Protein AF-A0AA41QGH5-F1 (afdb_monomer_lite)

Structure (mmCIF, N/CA/C/O backbone):
data_AF-A0AA41QGH5-F1
#
_entry.id   AF-A0AA41QGH5-F1
#
loop_
_atom_site.group_PDB
_atom_site.id
_atom_site.type_symbol
_atom_site.label_atom_id
_atom_site.label_alt_id
_atom_site.label_comp_id
_atom_site.label_asym_id
_atom_site.label_entity_id
_atom_site.label_seq_id
_atom_site.pdbx_PDB_ins_code
_atom_site.Cartn_x
_atom_site.Cartn_y
_atom_site.Cartn_z
_atom_site.occupancy
_atom_site.B_iso_or_equiv
_atom_site.auth_seq_id
_atom_site.auth_comp_id
_atom_site.auth_asym_id
_atom_site.auth_atom_id
_atom_site.pdbx_PDB_model_num
ATOM 1 N N . MET A 1 1 ? 35.239 -10.882 -31.329 1.00 49.25 1 MET A N 1
ATOM 2 C CA . MET A 1 1 ? 34.213 -11.738 -30.699 1.00 49.25 1 MET A CA 1
ATOM 3 C C . MET A 1 1 ? 32.862 -11.196 -31.126 1.00 49.25 1 MET A C 1
ATOM 5 O O . MET A 1 1 ? 32.613 -10.022 -30.901 1.00 49.25 1 MET A O 1
ATOM 9 N N . THR A 1 2 ? 32.050 -11.980 -31.830 1.00 60.88 2 THR A N 1
ATOM 10 C CA . THR A 1 2 ? 30.674 -11.599 -32.181 1.00 60.88 2 THR A CA 1
ATOM 11 C C . THR A 1 2 ? 29.816 -11.725 -30.929 1.00 60.88 2 THR A C 1
ATOM 13 O O . THR A 1 2 ? 29.518 -12.835 -30.499 1.00 60.88 2 THR A O 1
ATOM 16 N N . THR A 1 3 ? 29.484 -10.600 -30.301 1.00 73.56 3 THR A N 1
ATOM 17 C CA . THR A 1 3 ? 28.545 -10.565 -29.176 1.00 73.56 3 THR A CA 1
ATOM 18 C C . THR A 1 3 ? 27.172 -10.976 -29.695 1.00 73.56 3 THR A C 1
ATOM 20 O O . THR A 1 3 ? 26.558 -10.235 -30.458 1.00 73.56 3 THR A O 1
ATOM 23 N N . THR A 1 4 ? 26.707 -12.170 -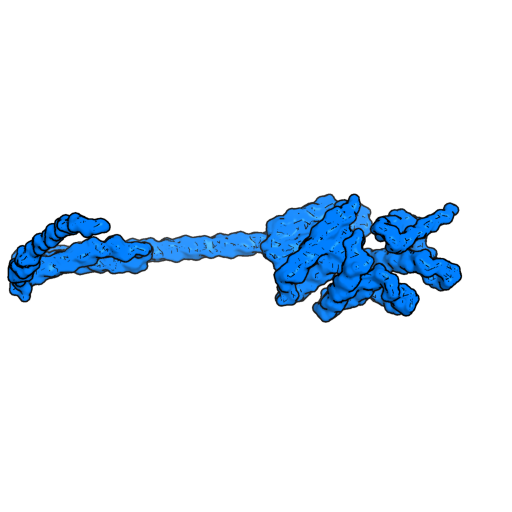29.334 1.00 82.88 4 THR A N 1
ATOM 24 C CA . THR A 1 4 ? 25.368 -12.637 -29.705 1.00 82.88 4 THR A CA 1
ATOM 25 C C . THR A 1 4 ? 24.328 -11.777 -28.995 1.00 82.88 4 THR A C 1
ATOM 27 O O . THR A 1 4 ? 24.298 -11.718 -27.767 1.00 82.88 4 THR A O 1
ATOM 30 N N . ILE A 1 5 ? 23.491 -11.090 -29.768 1.00 85.00 5 ILE A N 1
ATOM 31 C CA . ILE A 1 5 ? 22.431 -10.229 -29.244 1.00 85.00 5 ILE A CA 1
ATOM 32 C C . ILE A 1 5 ? 21.206 -11.106 -28.947 1.00 85.00 5 ILE A C 1
ATOM 34 O O . ILE A 1 5 ? 20.756 -11.827 -29.840 1.00 85.00 5 ILE A O 1
ATOM 38 N N . PRO A 1 6 ? 20.670 -11.096 -27.712 1.00 88.19 6 PRO A N 1
ATOM 39 C CA . PRO A 1 6 ? 19.516 -11.905 -27.353 1.00 88.19 6 PRO A CA 1
ATOM 40 C C . PRO A 1 6 ? 18.272 -11.448 -28.123 1.00 88.19 6 PRO A C 1
ATOM 42 O O . PRO A 1 6 ? 18.036 -10.250 -28.305 1.00 88.19 6 PRO A O 1
ATOM 45 N N . SER A 1 7 ? 17.459 -12.414 -28.553 1.00 88.94 7 SER A N 1
ATOM 46 C CA . SER A 1 7 ? 16.163 -12.135 -29.176 1.00 88.94 7 SER A CA 1
ATOM 47 C C . SER A 1 7 ? 15.141 -11.736 -28.114 1.00 88.94 7 SER A C 1
ATOM 49 O O . SER A 1 7 ? 15.058 -12.365 -27.056 1.00 88.94 7 SER A O 1
ATOM 51 N N . TRP A 1 8 ? 14.311 -10.737 -28.419 1.00 89.44 8 TRP A N 1
ATOM 52 C CA . TRP A 1 8 ? 13.239 -10.268 -27.533 1.00 89.44 8 TRP A CA 1
ATOM 53 C C . TRP A 1 8 ? 12.182 -11.341 -27.233 1.00 89.44 8 TRP A C 1
ATOM 55 O O . TRP A 1 8 ? 11.474 -11.260 -26.228 1.00 89.44 8 TRP A O 1
ATOM 65 N N . THR A 1 9 ? 12.098 -12.385 -28.060 1.00 90.00 9 THR A N 1
ATOM 66 C CA . THR A 1 9 ? 11.193 -13.523 -27.850 1.00 90.00 9 THR A CA 1
ATOM 67 C C . THR A 1 9 ? 11.685 -14.495 -26.776 1.00 90.00 9 THR A C 1
ATOM 69 O O . THR A 1 9 ? 10.871 -15.223 -26.213 1.00 90.00 9 THR A O 1
ATOM 72 N N . SER A 1 10 ? 12.977 -14.479 -26.422 1.00 89.06 10 SER A N 1
ATOM 73 C CA . SER A 1 10 ? 13.538 -15.337 -25.367 1.00 89.06 10 SER A CA 1
ATOM 74 C C . SER A 1 10 ? 12.916 -15.007 -24.018 1.00 89.06 10 SER A C 1
ATOM 76 O O . SER A 1 10 ? 12.912 -13.834 -23.657 1.00 89.06 10 SER A O 1
ATOM 78 N N . ALA A 1 11 ? 12.465 -15.999 -23.241 1.00 83.25 11 ALA A N 1
ATOM 79 C CA . ALA A 1 11 ? 11.903 -15.809 -21.895 1.00 83.25 11 ALA A CA 1
ATOM 80 C C . ALA A 1 11 ? 12.845 -15.020 -20.958 1.00 83.25 11 ALA A C 1
ATOM 82 O O . ALA A 1 11 ? 12.394 -14.159 -20.197 1.00 83.25 11 ALA A O 1
ATOM 83 N N . THR A 1 12 ? 14.156 -15.229 -21.102 1.00 85.25 12 THR A N 1
ATOM 84 C CA . THR A 1 12 ? 15.231 -14.595 -20.319 1.00 85.25 12 THR A CA 1
ATOM 85 C C . THR A 1 12 ? 15.724 -13.272 -20.903 1.00 85.25 12 THR A C 1
ATOM 87 O O . THR A 1 12 ? 16.639 -12.669 -20.353 1.00 85.25 12 THR A O 1
ATOM 90 N N . PHE A 1 13 ? 15.099 -12.758 -21.969 1.00 90.81 13 PHE A N 1
ATOM 91 C CA . PHE A 1 13 ? 15.552 -11.569 -22.704 1.00 90.81 13 PHE A CA 1
ATOM 92 C C . PHE A 1 13 ? 16.003 -10.397 -21.813 1.00 90.81 13 PHE A C 1
ATOM 94 O O . PHE A 1 13 ? 17.083 -9.843 -21.999 1.00 90.81 13 PHE A O 1
ATOM 101 N N . ALA A 1 14 ? 15.198 -10.025 -20.814 1.00 88.81 14 ALA A N 1
ATOM 102 C CA . ALA A 1 14 ? 15.509 -8.902 -19.928 1.00 88.81 14 ALA A CA 1
ATOM 103 C C . ALA A 1 14 ? 16.756 -9.133 -19.048 1.00 88.81 14 ALA A C 1
ATOM 105 O O . ALA A 1 14 ? 17.413 -8.166 -18.649 1.00 88.81 14 ALA A O 1
ATOM 106 N N . GLU A 1 15 ? 17.052 -10.388 -18.714 1.00 85.31 15 GLU A N 1
ATOM 107 C CA . GLU A 1 15 ? 18.232 -10.804 -17.950 1.00 85.31 15 GLU A CA 1
ATOM 108 C C . GLU A 1 15 ? 19.455 -10.856 -18.862 1.00 85.31 15 GLU A C 1
ATOM 110 O O . GLU A 1 15 ? 20.460 -10.211 -18.556 1.00 85.31 15 GLU A O 1
ATOM 115 N N . ASP A 1 16 ? 19.318 -11.487 -20.028 1.00 88.62 16 ASP A N 1
ATOM 116 C CA . ASP A 1 16 ? 20.381 -11.614 -21.027 1.00 88.62 16 ASP A CA 1
ATOM 117 C C . ASP A 1 16 ? 20.883 -10.236 -21.483 1.00 88.62 16 ASP A C 1
ATOM 119 O O . ASP A 1 16 ? 22.087 -9.985 -21.546 1.00 88.62 16 ASP A O 1
ATOM 123 N N . VAL A 1 17 ? 19.969 -9.288 -21.726 1.00 90.38 17 VAL A N 1
ATOM 124 C CA . VAL A 1 17 ? 20.330 -7.902 -22.063 1.00 90.38 17 VAL A CA 1
ATOM 125 C C . VAL A 1 17 ? 21.141 -7.244 -20.945 1.00 90.38 17 VAL A C 1
ATOM 127 O O . VAL A 1 17 ? 22.132 -6.554 -21.199 1.00 90.38 17 VAL A O 1
ATOM 130 N N . ARG A 1 18 ? 20.740 -7.454 -19.690 1.00 84.00 18 ARG A N 1
ATOM 131 C CA . ARG A 1 18 ? 21.391 -6.835 -18.531 1.00 84.00 18 ARG A CA 1
ATOM 132 C C . ARG A 1 18 ? 22.789 -7.398 -18.288 1.00 84.00 18 ARG A C 1
ATOM 134 O O . ARG A 1 18 ? 23.661 -6.663 -17.830 1.00 84.00 18 ARG A O 1
ATOM 141 N N . GLU A 1 19 ? 22.991 -8.683 -18.551 1.00 83.50 19 GLU A N 1
ATOM 142 C CA . GLU A 1 19 ? 24.273 -9.351 -18.331 1.00 83.50 19 GLU A CA 1
ATOM 143 C C . GLU A 1 19 ? 25.246 -9.154 -19.483 1.00 83.50 19 GLU A C 1
ATOM 145 O O . GLU A 1 19 ? 26.428 -8.905 -19.242 1.00 83.50 19 GLU A O 1
ATOM 150 N N . HIS A 1 20 ? 24.759 -9.224 -20.721 1.00 83.62 20 HIS A N 1
ATOM 151 C CA . HIS A 1 20 ? 25.625 -9.280 -21.891 1.00 83.62 20 HIS A CA 1
ATOM 152 C C . HIS A 1 20 ? 25.750 -7.952 -22.627 1.00 83.62 20 HIS A C 1
ATOM 154 O O . HIS A 1 20 ? 26.845 -7.610 -23.057 1.00 83.62 20 HIS A O 1
ATOM 160 N N . LEU A 1 21 ? 24.678 -7.179 -22.784 1.00 82.50 21 LEU A N 1
ATOM 161 C CA . LEU A 1 21 ? 24.737 -5.952 -23.586 1.00 82.50 21 LEU A CA 1
ATOM 162 C C . LEU A 1 21 ? 25.181 -4.753 -22.761 1.00 82.50 21 LEU A C 1
ATOM 164 O O . LEU A 1 21 ? 26.147 -4.088 -23.129 1.00 82.50 21 LEU A O 1
ATOM 168 N N . ALA A 1 22 ? 24.546 -4.535 -21.608 1.00 77.62 22 ALA A N 1
ATOM 169 C CA . ALA A 1 22 ? 24.827 -3.377 -20.756 1.00 77.62 22 ALA A CA 1
ATOM 170 C C . ALA A 1 22 ? 26.268 -3.348 -20.204 1.00 77.62 22 ALA A C 1
ATOM 172 O O . ALA A 1 22 ? 26.747 -2.302 -19.778 1.00 77.62 22 ALA A O 1
ATOM 173 N N . ARG A 1 23 ? 26.970 -4.491 -20.196 1.00 83.25 23 ARG A N 1
ATOM 174 C CA . ARG A 1 23 ? 28.369 -4.585 -19.745 1.00 83.25 23 ARG A CA 1
ATOM 175 C C . ARG A 1 23 ? 29.394 -4.437 -20.866 1.00 83.25 23 ARG A C 1
ATOM 177 O O . ARG A 1 23 ? 30.532 -4.087 -20.579 1.00 83.25 23 ARG A O 1
ATOM 184 N N . ASN A 1 24 ? 29.010 -4.735 -22.107 1.00 89.69 24 ASN A N 1
ATOM 185 C CA . ASN A 1 24 ? 29.957 -4.870 -23.216 1.00 89.69 24 ASN A CA 1
ATOM 186 C C . ASN A 1 24 ? 29.870 -3.737 -24.243 1.00 89.69 24 ASN A C 1
ATOM 188 O O . ASN A 1 24 ? 30.817 -3.566 -25.008 1.00 89.69 24 ASN A O 1
ATOM 192 N N . LEU A 1 25 ? 28.768 -2.982 -24.285 1.00 92.62 25 LEU A N 1
ATOM 193 C CA . LEU A 1 25 ? 28.581 -1.876 -25.225 1.00 92.62 25 LEU A CA 1
ATOM 194 C C . LEU A 1 25 ? 28.360 -0.551 -24.495 1.00 92.62 25 LEU A C 1
ATOM 196 O O . LEU A 1 25 ? 27.650 -0.488 -23.493 1.00 92.62 25 LEU A O 1
ATOM 200 N N . THR A 1 26 ? 28.940 0.523 -25.029 1.00 94.25 26 THR A N 1
ATOM 201 C CA . THR A 1 26 ? 28.686 1.890 -24.558 1.00 94.25 26 THR A CA 1
ATOM 202 C C . THR A 1 26 ? 27.345 2.417 -25.080 1.00 94.25 26 THR A C 1
ATOM 204 O O . THR A 1 26 ? 26.818 1.931 -26.084 1.00 94.25 26 THR A O 1
ATOM 207 N N . GLN A 1 27 ? 26.796 3.461 -24.442 1.00 94.62 27 GLN A N 1
ATOM 208 C CA . GLN A 1 27 ? 25.564 4.109 -24.921 1.00 94.62 27 GLN A CA 1
ATOM 209 C C . GLN A 1 27 ? 25.698 4.610 -26.371 1.00 94.62 27 GLN A C 1
ATOM 211 O O . GLN A 1 27 ? 24.749 4.492 -27.143 1.00 94.62 27 GLN A O 1
ATOM 216 N N . ASP A 1 28 ? 26.872 5.106 -26.769 1.00 96.25 28 ASP A N 1
ATOM 217 C CA . ASP A 1 28 ? 27.117 5.578 -28.137 1.00 96.25 28 ASP A CA 1
ATOM 218 C C . ASP A 1 28 ? 27.119 4.431 -29.150 1.00 96.25 28 ASP A C 1
ATOM 220 O O . ASP A 1 28 ? 26.522 4.553 -30.218 1.00 96.25 28 ASP A O 1
ATOM 224 N N . GLN A 1 29 ? 27.713 3.285 -28.798 1.00 96.00 29 GLN A N 1
ATOM 225 C CA . GLN A 1 29 ? 27.668 2.084 -29.635 1.00 96.00 29 GLN A CA 1
ATOM 226 C C . GLN A 1 29 ? 26.233 1.570 -29.794 1.00 96.00 29 GLN A C 1
ATOM 228 O O . GLN A 1 29 ? 25.813 1.260 -30.907 1.00 96.00 29 GLN A O 1
ATOM 233 N N . LEU A 1 30 ? 25.455 1.538 -28.707 1.00 96.19 30 LEU A N 1
ATOM 234 C CA . LEU A 1 30 ? 24.041 1.154 -28.752 1.00 96.19 30 LEU A CA 1
ATOM 235 C C . LEU A 1 30 ? 23.219 2.107 -29.632 1.00 96.19 30 LEU A C 1
ATOM 237 O O . LEU A 1 30 ? 22.376 1.650 -30.401 1.00 96.19 30 LEU A O 1
ATOM 241 N N . ARG A 1 31 ? 23.470 3.422 -29.558 1.00 97.56 31 ARG A N 1
ATOM 242 C CA . ARG A 1 31 ? 22.809 4.424 -30.412 1.00 97.56 31 ARG A CA 1
ATOM 243 C C . ARG A 1 31 ? 23.205 4.281 -31.880 1.00 97.56 31 ARG A C 1
ATOM 245 O O . ARG A 1 31 ? 22.339 4.431 -32.736 1.00 97.56 31 ARG A O 1
ATOM 252 N N . ALA A 1 32 ? 24.473 3.981 -32.161 1.00 97.31 32 ALA A N 1
ATOM 253 C CA . ALA A 1 32 ? 24.956 3.747 -33.517 1.00 97.31 32 ALA A CA 1
ATOM 254 C C . ALA A 1 32 ? 24.291 2.513 -34.145 1.00 97.31 32 ALA A C 1
ATOM 256 O O . ALA A 1 32 ? 23.790 2.608 -35.259 1.00 97.31 32 ALA A O 1
ATOM 257 N N . ILE A 1 33 ? 24.207 1.395 -33.411 1.00 96.44 33 ILE A N 1
ATOM 258 C CA . ILE A 1 33 ? 23.517 0.179 -33.878 1.00 96.44 33 ILE A CA 1
ATOM 259 C C . ILE A 1 33 ? 22.024 0.452 -34.081 1.00 96.44 33 ILE A C 1
ATOM 261 O O . ILE A 1 33 ? 21.472 0.091 -35.113 1.00 96.44 33 ILE A O 1
ATOM 265 N N . LEU A 1 34 ? 21.371 1.124 -33.127 1.00 97.62 34 LEU A N 1
ATOM 266 C CA . LEU A 1 34 ? 19.949 1.462 -33.219 1.00 97.62 34 LEU A CA 1
ATOM 267 C C . LEU A 1 34 ? 19.628 2.334 -34.449 1.00 97.62 34 LEU A C 1
ATOM 269 O O . LEU A 1 34 ? 18.570 2.153 -35.045 1.00 97.62 34 LEU A O 1
ATOM 273 N N . ALA A 1 35 ? 20.520 3.254 -34.828 1.00 97.88 35 ALA A N 1
ATOM 274 C CA . ALA A 1 35 ? 20.333 4.155 -35.967 1.00 97.88 35 ALA A CA 1
ATOM 275 C C . ALA A 1 35 ? 20.693 3.537 -37.334 1.00 97.88 35 ALA A C 1
ATOM 277 O O . ALA A 1 35 ? 20.353 4.116 -38.364 1.00 97.88 35 ALA A O 1
ATOM 278 N N . ASP A 1 36 ? 21.390 2.400 -37.361 1.00 97.94 36 ASP A N 1
ATOM 279 C CA . ASP A 1 36 ? 21.824 1.735 -38.590 1.00 97.94 36 ASP A CA 1
ATOM 280 C C . ASP A 1 36 ? 20.699 0.860 -39.165 1.00 97.94 36 ASP A C 1
ATOM 282 O O . ASP A 1 36 ? 20.525 -0.293 -38.774 1.00 97.94 36 ASP A O 1
ATOM 286 N N . GLU A 1 37 ? 19.929 1.398 -40.116 1.00 97.25 37 GLU A N 1
ATOM 287 C CA . GLU A 1 37 ? 18.804 0.693 -40.757 1.00 97.25 37 GLU A CA 1
ATOM 288 C C . GLU A 1 37 ? 19.214 -0.557 -41.551 1.00 97.25 37 GLU A C 1
ATOM 290 O O . GLU A 1 37 ? 18.358 -1.379 -41.875 1.00 97.25 37 GLU A O 1
ATOM 295 N N . SER A 1 38 ? 20.509 -0.744 -41.833 1.00 97.19 38 SER A N 1
ATOM 296 C CA . SER A 1 38 ? 21.000 -1.975 -42.461 1.00 97.19 38 SER A CA 1
ATOM 297 C C . SER A 1 38 ? 21.019 -3.168 -41.497 1.00 97.19 38 SER A C 1
ATOM 299 O O . SER A 1 38 ? 21.101 -4.320 -41.933 1.00 97.19 38 SER A O 1
ATOM 301 N N . ARG A 1 39 ? 20.925 -2.913 -40.184 1.00 96.62 39 ARG A N 1
ATOM 302 C CA . ARG A 1 39 ? 20.890 -3.945 -39.144 1.00 96.62 39 ARG A CA 1
ATOM 303 C C . ARG A 1 39 ? 19.504 -4.582 -39.020 1.00 96.62 39 ARG A C 1
ATOM 305 O O . ARG A 1 39 ? 18.492 -3.903 -39.205 1.00 96.62 39 ARG A O 1
ATOM 312 N N . PRO A 1 40 ? 19.427 -5.865 -38.621 1.00 95.94 40 PRO A N 1
ATOM 313 C CA . PRO A 1 40 ? 18.157 -6.518 -38.323 1.00 95.94 40 PRO A CA 1
ATOM 314 C C . PRO A 1 40 ? 17.331 -5.748 -37.282 1.00 95.94 40 PRO A C 1
ATOM 316 O O . PRO A 1 40 ? 17.856 -5.285 -36.268 1.00 95.94 40 PRO A O 1
ATOM 319 N N . ALA A 1 41 ? 16.016 -5.673 -37.500 1.00 95.94 41 ALA A N 1
ATOM 320 C CA . ALA A 1 41 ? 15.092 -4.961 -36.613 1.00 95.94 41 ALA A CA 1
ATOM 321 C C . ALA A 1 41 ? 15.144 -5.469 -35.159 1.00 95.94 41 ALA A C 1
ATOM 323 O O . ALA A 1 41 ? 15.086 -4.666 -34.232 1.00 95.94 41 ALA A O 1
ATOM 324 N N . ASP A 1 42 ? 15.315 -6.778 -34.952 1.00 94.69 42 ASP A N 1
ATOM 325 C CA . ASP A 1 42 ? 15.433 -7.374 -33.615 1.00 94.69 42 ASP A CA 1
ATOM 326 C C . ASP A 1 42 ? 16.687 -6.894 -32.868 1.00 94.69 42 ASP A C 1
ATOM 328 O O . ASP A 1 42 ? 16.618 -6.588 -31.680 1.00 94.69 42 ASP A O 1
ATOM 332 N N . GLU A 1 43 ? 17.825 -6.778 -33.561 1.00 94.69 43 GLU A N 1
ATOM 333 C CA . GLU A 1 43 ? 19.077 -6.268 -32.985 1.00 94.69 43 GLU A CA 1
ATOM 334 C C . GLU A 1 43 ? 18.917 -4.801 -32.566 1.00 94.69 43 GLU A C 1
ATOM 336 O O . GLU A 1 43 ? 19.224 -4.433 -31.428 1.00 94.69 43 GLU A O 1
ATOM 341 N N . ARG A 1 44 ? 18.333 -3.983 -33.448 1.00 97.06 44 ARG A N 1
ATOM 342 C CA . ARG A 1 44 ? 18.029 -2.575 -33.167 1.00 97.06 44 ARG A CA 1
ATOM 343 C C . ARG A 1 44 ? 17.056 -2.432 -31.998 1.00 97.06 44 ARG A C 1
ATOM 345 O O . ARG A 1 44 ? 17.298 -1.632 -31.094 1.00 97.06 44 ARG A O 1
ATOM 352 N N . PHE A 1 45 ? 15.998 -3.241 -31.958 1.00 96.94 45 PHE A N 1
ATOM 353 C CA . PHE A 1 45 ? 15.031 -3.238 -30.862 1.00 96.94 45 PHE A CA 1
ATOM 354 C C . PHE A 1 45 ? 15.686 -3.581 -29.519 1.00 96.94 45 PHE A C 1
ATOM 356 O O . PHE A 1 45 ? 15.419 -2.929 -28.508 1.00 96.94 45 PHE A O 1
ATOM 363 N N . THR A 1 46 ? 16.588 -4.559 -29.498 1.00 95.94 46 THR A N 1
ATOM 364 C CA . THR A 1 46 ? 17.339 -4.916 -28.294 1.00 95.94 46 THR A CA 1
ATOM 365 C C . THR A 1 46 ? 18.234 -3.765 -27.813 1.00 95.94 46 THR A C 1
ATOM 367 O O . THR A 1 46 ? 18.298 -3.488 -26.608 1.00 95.94 46 THR A O 1
ATOM 370 N N . CYS A 1 47 ? 18.864 -3.020 -28.727 1.00 95.94 47 CYS A N 1
ATOM 371 C CA . CYS A 1 47 ? 19.594 -1.796 -28.383 1.00 95.94 47 CYS A CA 1
ATOM 372 C C . CYS A 1 47 ? 18.671 -0.702 -27.827 1.00 95.94 47 CYS A C 1
ATOM 374 O O . CYS A 1 47 ? 19.006 -0.093 -26.808 1.00 95.94 47 CYS A O 1
ATOM 376 N N . LEU A 1 48 ? 17.491 -0.493 -28.426 1.00 97.62 48 LEU A N 1
ATOM 377 C CA . LEU A 1 48 ? 16.477 0.433 -27.907 1.00 97.62 48 LEU A CA 1
ATOM 378 C C . LEU A 1 48 ? 16.053 0.057 -26.484 1.00 97.62 48 LEU A C 1
ATOM 380 O O . LEU A 1 48 ? 16.057 0.910 -25.599 1.00 97.62 48 LEU A O 1
ATOM 384 N N . TYR A 1 49 ? 15.725 -1.215 -26.250 1.00 96.62 49 TYR A N 1
ATOM 385 C CA . TYR A 1 49 ? 15.352 -1.717 -24.928 1.00 96.62 49 TYR A CA 1
ATOM 386 C C . TYR A 1 49 ? 16.458 -1.435 -23.901 1.00 96.62 49 TYR A C 1
ATOM 388 O O . TYR A 1 49 ? 16.172 -0.934 -22.813 1.00 96.62 49 TYR A O 1
ATOM 396 N N . THR A 1 50 ? 17.719 -1.705 -24.254 1.00 95.38 50 THR A N 1
ATOM 397 C CA . THR A 1 50 ? 18.876 -1.478 -23.370 1.00 95.38 50 THR A CA 1
ATOM 398 C C . THR A 1 50 ? 19.011 0.000 -23.003 1.00 95.38 50 THR A C 1
ATOM 400 O O . THR A 1 50 ? 19.060 0.339 -21.822 1.00 95.38 50 THR A O 1
ATOM 403 N N . LEU A 1 51 ? 18.973 0.889 -24.003 1.00 96.75 51 LEU A N 1
ATOM 404 C CA . LEU A 1 51 ? 19.047 2.338 -23.801 1.00 96.75 51 LEU A CA 1
ATOM 405 C C . LEU A 1 51 ? 17.910 2.854 -22.912 1.00 96.75 51 LEU A C 1
ATOM 407 O O . LEU A 1 51 ? 18.152 3.642 -22.001 1.00 96.75 51 LEU A O 1
ATOM 411 N N . LEU A 1 52 ? 16.677 2.396 -23.142 1.00 96.69 52 LEU A N 1
ATOM 412 C CA . LEU A 1 52 ? 15.520 2.796 -22.342 1.00 96.69 52 LEU A CA 1
ATOM 413 C C . LEU A 1 52 ? 15.633 2.317 -20.888 1.00 96.69 52 LEU A C 1
ATOM 415 O O . LEU A 1 52 ? 15.287 3.065 -19.974 1.00 96.69 52 LEU A O 1
ATOM 419 N N . GLN A 1 53 ? 16.132 1.103 -20.648 1.00 93.44 53 GLN A N 1
ATOM 420 C CA . GLN A 1 53 ? 16.362 0.603 -19.288 1.00 93.44 53 GLN A CA 1
ATOM 421 C C . GLN A 1 53 ? 17.402 1.442 -18.541 1.00 93.44 53 GLN A C 1
ATOM 423 O O . GLN A 1 53 ? 17.186 1.779 -17.375 1.00 93.44 53 GLN A O 1
ATOM 428 N N . ASP A 1 54 ? 18.496 1.814 -19.203 1.00 91.94 54 ASP A N 1
ATOM 429 C CA . ASP A 1 54 ? 19.532 2.648 -18.595 1.00 91.94 54 ASP A CA 1
ATOM 430 C C . ASP A 1 54 ? 19.025 4.068 -18.325 1.00 91.94 54 ASP A C 1
ATOM 432 O O . ASP A 1 54 ? 19.146 4.553 -17.201 1.00 91.94 54 ASP A O 1
ATOM 436 N N . MET A 1 55 ? 18.329 4.689 -19.283 1.00 94.19 55 MET A N 1
ATOM 437 C CA . MET A 1 55 ? 17.688 5.995 -19.076 1.00 94.19 55 MET A CA 1
ATOM 438 C C . MET A 1 55 ? 16.684 5.973 -17.922 1.00 94.19 55 MET A C 1
ATOM 440 O O . MET A 1 55 ? 16.627 6.922 -17.145 1.00 94.19 55 MET A O 1
ATOM 444 N N . HIS A 1 56 ? 15.899 4.901 -17.786 1.00 91.31 56 HIS A N 1
ATOM 445 C CA . HIS A 1 56 ? 14.945 4.767 -16.687 1.00 91.31 56 HIS A CA 1
ATOM 446 C C . HIS A 1 56 ? 15.649 4.646 -15.327 1.00 91.31 56 HIS A C 1
ATOM 448 O O . HIS A 1 56 ? 15.229 5.275 -14.360 1.00 91.31 56 HIS A O 1
ATOM 454 N N . ARG A 1 57 ? 16.755 3.894 -15.248 1.00 86.38 57 ARG A N 1
ATOM 455 C CA . ARG A 1 57 ? 17.578 3.778 -14.026 1.00 86.38 57 ARG A CA 1
ATOM 456 C C . ARG A 1 57 ? 18.251 5.094 -13.637 1.00 86.38 57 ARG A C 1
ATOM 458 O O . ARG A 1 57 ? 18.402 5.378 -12.448 1.00 86.38 57 ARG A O 1
ATOM 465 N N . GLU A 1 58 ? 18.661 5.865 -14.637 1.00 88.19 58 GLU A N 1
ATOM 466 C CA . GLU A 1 58 ? 19.266 7.192 -14.496 1.00 88.19 58 GLU A CA 1
ATOM 467 C C . GLU A 1 58 ? 18.225 8.312 -14.324 1.00 88.19 58 GLU A C 1
ATOM 469 O O . GLU A 1 58 ? 18.612 9.466 -14.176 1.00 88.19 58 GLU A O 1
ATOM 474 N N . GLU A 1 59 ? 16.923 7.992 -14.323 1.00 88.19 59 GLU A N 1
ATOM 475 C CA . GLU A 1 59 ? 15.816 8.956 -14.181 1.00 88.19 59 GLU A CA 1
ATOM 476 C C . GLU A 1 59 ? 15.820 10.053 -15.275 1.00 88.19 59 GLU A C 1
ATOM 478 O O . GLU A 1 59 ? 15.328 11.165 -15.093 1.00 88.19 59 GLU A O 1
ATOM 483 N N . ARG A 1 60 ? 16.336 9.732 -16.471 1.00 92.88 60 ARG A N 1
ATOM 484 C CA . ARG A 1 60 ? 16.388 10.624 -17.649 1.00 92.88 60 ARG A CA 1
ATOM 485 C C . ARG A 1 60 ? 15.067 10.610 -18.422 1.00 92.88 60 ARG A C 1
ATOM 487 O O . ARG A 1 60 ? 15.009 10.247 -19.597 1.00 92.88 60 ARG A O 1
ATOM 494 N N . GLU A 1 61 ? 13.982 11.001 -17.760 1.00 93.69 61 GLU A N 1
ATOM 495 C CA . GLU A 1 61 ? 12.607 10.849 -18.263 1.00 93.69 61 GLU A CA 1
ATOM 496 C C . GLU A 1 61 ? 12.335 11.556 -19.598 1.00 93.69 61 GLU A C 1
ATOM 498 O O . GLU A 1 61 ? 11.632 11.019 -20.459 1.00 93.69 61 GLU A O 1
ATOM 503 N N . ALA A 1 62 ? 12.880 12.762 -19.787 1.00 95.12 62 ALA A N 1
ATOM 504 C CA . ALA A 1 62 ? 12.685 13.530 -21.016 1.00 95.12 62 ALA A CA 1
ATOM 505 C C . ALA A 1 62 ? 13.312 12.819 -22.226 1.00 95.12 62 ALA A C 1
ATOM 507 O O . ALA A 1 62 ? 12.676 12.697 -23.275 1.00 95.12 62 ALA A O 1
ATOM 508 N N . GLU A 1 63 ? 14.528 12.293 -22.060 1.00 96.75 63 GLU A N 1
ATOM 509 C CA . GLU A 1 63 ? 15.214 11.517 -23.094 1.00 96.75 63 GLU A CA 1
ATOM 510 C C . GLU A 1 63 ? 14.526 10.180 -23.346 1.00 96.75 63 GLU A C 1
ATOM 512 O O . GLU A 1 63 ? 14.330 9.813 -24.504 1.00 96.75 63 GLU A O 1
ATOM 517 N N . TYR A 1 64 ? 14.091 9.497 -22.281 1.00 97.12 64 TYR A N 1
ATOM 518 C CA . TYR A 1 64 ? 13.309 8.268 -22.380 1.00 97.12 64 TYR A CA 1
ATOM 519 C C . TYR A 1 64 ? 12.070 8.489 -23.253 1.00 97.12 64 TYR A C 1
ATOM 521 O O . TYR A 1 64 ? 11.858 7.779 -24.235 1.00 97.12 64 TYR A O 1
ATOM 529 N N . ARG A 1 65 ? 11.265 9.513 -22.938 1.00 97.00 65 ARG A N 1
ATOM 530 C CA . ARG A 1 65 ? 10.038 9.822 -23.684 1.00 97.00 65 ARG A CA 1
ATOM 531 C C . ARG A 1 65 ? 10.340 10.189 -25.133 1.00 97.00 65 ARG A C 1
ATOM 533 O O . ARG A 1 65 ? 9.661 9.692 -26.025 1.00 97.00 65 ARG A O 1
ATOM 540 N N . GLY A 1 66 ? 11.362 11.014 -25.366 1.00 97.44 66 GLY A N 1
ATOM 541 C CA . GLY A 1 66 ? 11.786 11.386 -26.715 1.00 97.44 66 GLY A CA 1
ATOM 542 C C . GLY A 1 66 ? 12.202 10.175 -27.550 1.00 97.44 66 GLY A C 1
ATOM 543 O O . GLY A 1 66 ? 11.823 10.074 -28.716 1.00 97.44 66 GLY A O 1
ATOM 544 N N . LEU A 1 67 ? 12.929 9.227 -26.949 1.00 98.06 67 LEU A N 1
ATOM 545 C CA . LEU A 1 67 ? 13.374 8.012 -27.626 1.00 98.06 67 LEU A CA 1
ATOM 546 C C . LEU A 1 67 ? 12.214 7.052 -27.914 1.00 98.06 67 LEU A C 1
ATOM 548 O O . LEU A 1 67 ? 12.166 6.492 -29.007 1.00 98.06 67 LEU A O 1
ATOM 552 N N . VAL A 1 68 ? 11.261 6.916 -26.984 1.00 98.12 68 VAL A N 1
ATOM 553 C CA . VAL A 1 68 ? 10.003 6.198 -27.231 1.00 98.12 68 VAL A CA 1
ATOM 554 C C . VAL A 1 68 ? 9.299 6.841 -28.425 1.00 98.12 68 VAL A C 1
ATOM 556 O O . VAL A 1 68 ? 9.258 6.236 -29.488 1.00 98.12 68 VAL A O 1
ATOM 559 N N . THR A 1 69 ? 8.874 8.103 -28.341 1.00 97.88 69 THR A N 1
ATOM 560 C CA . THR A 1 69 ? 8.142 8.767 -29.436 1.00 97.88 69 THR A CA 1
ATOM 561 C C . THR A 1 69 ? 8.850 8.663 -30.791 1.00 97.88 69 THR A C 1
ATOM 563 O O . THR A 1 69 ? 8.201 8.396 -31.798 1.00 97.88 69 THR A O 1
ATOM 566 N N . ARG A 1 70 ? 10.181 8.815 -30.829 1.00 98.19 70 ARG A N 1
ATOM 567 C CA . ARG A 1 70 ? 10.967 8.713 -32.067 1.00 98.19 70 ARG A CA 1
ATOM 568 C C . ARG A 1 70 ? 10.859 7.345 -32.743 1.00 98.19 70 ARG A C 1
ATOM 570 O O . ARG A 1 70 ? 10.752 7.294 -33.962 1.00 98.19 70 ARG A O 1
ATOM 577 N N . TYR A 1 71 ? 10.916 6.263 -31.973 1.00 98.38 71 TYR A N 1
ATOM 578 C CA . TYR A 1 71 ? 10.955 4.894 -32.500 1.00 98.38 71 TYR A CA 1
ATOM 579 C C . TYR A 1 71 ? 9.595 4.179 -32.462 1.00 98.38 71 TYR A C 1
ATOM 581 O O . TYR A 1 71 ? 9.499 2.994 -32.782 1.00 98.38 71 TYR A O 1
ATOM 589 N N . GLU A 1 72 ? 8.527 4.886 -32.093 1.00 98.06 72 GLU A N 1
ATOM 590 C CA . GLU A 1 72 ? 7.162 4.356 -32.109 1.00 98.06 72 GLU A CA 1
ATOM 591 C C . GLU A 1 72 ? 6.679 3.919 -33.501 1.00 98.06 72 GLU A C 1
ATOM 593 O O . GLU A 1 72 ? 6.097 2.836 -33.584 1.00 98.06 72 GLU A O 1
ATOM 598 N N . PRO A 1 73 ? 6.923 4.672 -34.595 1.00 98.12 73 PRO A N 1
ATOM 599 C CA . PRO A 1 73 ? 6.479 4.253 -35.925 1.00 98.12 73 PRO A CA 1
ATOM 600 C C . PRO A 1 73 ? 7.089 2.921 -36.372 1.00 98.12 73 PRO A C 1
ATOM 602 O O . PRO A 1 73 ? 6.448 2.164 -37.093 1.00 98.12 73 PRO A O 1
ATOM 605 N N . GLU A 1 74 ? 8.314 2.635 -35.929 1.00 98.12 74 GLU A N 1
ATOM 606 C CA . GLU A 1 74 ? 9.055 1.438 -36.318 1.00 98.12 74 GLU A CA 1
ATOM 607 C C . GLU A 1 74 ? 8.736 0.238 -35.415 1.00 98.12 74 GLU A C 1
ATOM 609 O O . GLU A 1 74 ? 8.400 -0.838 -35.903 1.00 98.12 74 GLU A O 1
ATOM 614 N N . PHE A 1 75 ? 8.807 0.414 -34.092 1.00 98.06 75 PHE A N 1
ATOM 615 C CA . PHE A 1 75 ? 8.706 -0.698 -33.137 1.00 98.06 75 PHE A CA 1
ATOM 616 C C . PHE A 1 75 ? 7.391 -0.736 -32.354 1.00 98.06 75 PHE A C 1
ATOM 618 O O . PHE A 1 75 ? 7.222 -1.590 -31.484 1.00 98.06 75 PHE A O 1
ATOM 625 N N . GLY A 1 76 ? 6.437 0.152 -32.643 1.00 96.75 76 GLY A N 1
ATOM 626 C CA . GLY A 1 76 ? 5.185 0.284 -31.890 1.00 96.75 76 GLY A CA 1
ATOM 627 C C . GLY A 1 76 ? 4.266 -0.944 -31.919 1.00 96.75 76 GLY A C 1
ATOM 628 O O . GLY A 1 76 ? 3.340 -1.023 -31.103 1.00 96.75 76 GLY A O 1
ATOM 629 N N . SER A 1 77 ? 4.510 -1.886 -32.837 1.00 95.94 77 SER A N 1
ATOM 630 C CA . SER A 1 77 ? 3.838 -3.188 -32.935 1.00 95.94 77 SER A CA 1
ATOM 631 C C . SER A 1 77 ? 4.497 -4.285 -32.087 1.00 95.94 77 SER A C 1
ATOM 633 O O . SER A 1 77 ? 3.866 -5.314 -31.841 1.00 95.94 77 SER A O 1
ATOM 635 N N . ASN A 1 78 ? 5.731 -4.085 -31.607 1.00 95.75 78 ASN A N 1
ATOM 636 C CA . ASN A 1 78 ? 6.414 -5.056 -30.758 1.00 95.75 78 ASN A CA 1
ATOM 637 C C . ASN A 1 78 ? 5.708 -5.152 -29.384 1.00 95.75 78 ASN A C 1
ATOM 639 O O . ASN A 1 78 ? 5.455 -4.116 -28.759 1.00 95.75 78 ASN A O 1
ATOM 643 N N . PRO A 1 79 ? 5.420 -6.360 -28.858 1.00 94.19 79 PRO A N 1
ATOM 644 C CA . PRO A 1 79 ? 4.744 -6.531 -27.569 1.00 94.19 79 PRO A CA 1
ATOM 645 C C . PRO A 1 79 ? 5.397 -5.787 -26.394 1.00 94.19 79 PRO A C 1
ATOM 647 O O . PRO A 1 79 ? 4.698 -5.213 -25.555 1.00 94.19 79 PRO A O 1
ATOM 650 N N . TYR A 1 80 ? 6.732 -5.736 -26.348 1.00 94.00 80 TYR A N 1
ATOM 651 C CA . TYR A 1 80 ? 7.471 -5.045 -25.285 1.00 94.00 80 TYR A CA 1
ATOM 652 C C . TYR A 1 80 ? 7.269 -3.537 -25.311 1.00 94.00 80 TYR A C 1
ATOM 654 O O . TYR A 1 80 ? 7.347 -2.885 -24.268 1.00 94.00 80 TYR A O 1
ATOM 662 N N . TYR A 1 81 ? 6.942 -2.981 -26.473 1.00 96.25 81 TYR A N 1
ATOM 663 C CA . TYR A 1 81 ? 6.760 -1.550 -26.649 1.00 96.25 81 TYR A CA 1
ATOM 664 C C . TYR A 1 81 ? 5.618 -0.992 -25.782 1.00 96.25 81 TYR A C 1
ATOM 666 O O . TYR A 1 81 ? 5.665 0.152 -25.325 1.00 96.25 81 TYR A O 1
ATOM 674 N N . GLY A 1 82 ? 4.618 -1.823 -25.455 1.00 95.69 82 GLY A N 1
ATOM 675 C CA . GLY A 1 82 ? 3.560 -1.474 -24.503 1.00 95.69 82 GLY A CA 1
ATOM 676 C C . GLY A 1 82 ? 4.091 -1.100 -23.112 1.00 95.69 82 GLY A C 1
ATOM 677 O O . GLY A 1 82 ? 3.573 -0.173 -22.489 1.00 95.69 82 GLY A O 1
ATOM 678 N N . THR A 1 83 ? 5.169 -1.747 -22.658 1.00 96.56 83 THR A N 1
ATOM 679 C CA . THR A 1 83 ? 5.816 -1.431 -21.372 1.00 96.56 83 THR A CA 1
ATOM 680 C C . THR A 1 83 ? 6.512 -0.070 -21.405 1.00 96.56 83 THR A C 1
ATOM 682 O O . THR A 1 83 ? 6.506 0.648 -20.403 1.00 96.56 83 THR A O 1
ATOM 685 N N . PHE A 1 84 ? 7.047 0.329 -22.564 1.00 97.25 84 PHE A N 1
ATOM 686 C CA . PHE A 1 84 ? 7.684 1.632 -22.745 1.00 97.25 84 PHE A CA 1
ATOM 687 C C . PHE A 1 84 ? 6.661 2.758 -22.803 1.00 97.25 84 PHE A C 1
ATOM 689 O O . PHE A 1 84 ? 6.843 3.790 -22.162 1.00 97.25 84 PHE A O 1
ATOM 696 N N . ARG A 1 85 ? 5.539 2.532 -23.502 1.00 97.38 85 ARG A N 1
ATOM 697 C CA . ARG A 1 85 ? 4.391 3.450 -23.492 1.00 97.38 85 ARG A CA 1
ATOM 698 C C . ARG A 1 85 ? 3.871 3.669 -22.078 1.00 97.38 85 ARG A C 1
ATOM 700 O O . ARG A 1 85 ? 3.544 4.799 -21.731 1.00 97.38 85 ARG A O 1
ATOM 707 N N . ALA A 1 86 ? 3.823 2.615 -21.260 1.00 97.31 86 ALA A N 1
ATOM 708 C CA . ALA A 1 86 ? 3.416 2.738 -19.868 1.00 97.31 86 ALA A CA 1
ATOM 709 C C . ALA A 1 86 ? 4.341 3.694 -19.096 1.00 97.31 86 ALA A C 1
ATOM 711 O O . ALA A 1 86 ? 3.840 4.651 -18.519 1.00 97.31 86 ALA A O 1
ATOM 712 N N . ILE A 1 87 ? 5.665 3.507 -19.158 1.00 96.38 87 ILE A N 1
ATOM 713 C CA . ILE A 1 87 ? 6.640 4.376 -18.464 1.00 96.38 87 ILE A CA 1
ATOM 714 C C . ILE A 1 87 ? 6.608 5.805 -19.016 1.00 96.38 87 ILE A C 1
ATOM 716 O O . ILE A 1 87 ? 6.521 6.763 -18.253 1.00 96.38 87 ILE A O 1
ATOM 720 N N . ALA A 1 88 ? 6.613 5.964 -20.341 1.00 96.75 88 ALA A N 1
ATOM 721 C CA . ALA A 1 88 ? 6.569 7.273 -20.986 1.00 96.75 88 ALA A CA 1
ATOM 722 C C . ALA A 1 88 ? 5.298 8.065 -20.626 1.00 96.75 88 ALA A C 1
ATOM 724 O O . ALA A 1 88 ? 5.356 9.295 -20.528 1.00 96.75 88 ALA A O 1
ATOM 725 N N . ALA A 1 89 ? 4.173 7.366 -20.414 1.00 95.88 89 ALA A N 1
ATOM 726 C CA . ALA A 1 89 ? 2.896 7.964 -20.045 1.00 95.88 89 ALA A CA 1
ATOM 727 C C . ALA A 1 89 ? 2.869 8.504 -18.611 1.00 95.88 89 ALA A C 1
ATOM 729 O O . ALA A 1 89 ? 2.187 9.502 -18.407 1.00 95.88 89 ALA A O 1
ATOM 730 N N . ILE A 1 90 ? 3.599 7.906 -17.653 1.00 94.25 90 ILE A N 1
ATOM 731 C CA . ILE A 1 90 ? 3.649 8.356 -16.242 1.00 94.25 90 ILE A CA 1
ATOM 732 C C . ILE A 1 90 ? 4.028 9.839 -16.165 1.00 94.25 90 ILE A C 1
ATOM 734 O O . ILE A 1 90 ? 3.397 10.623 -15.454 1.00 94.25 90 ILE A O 1
ATOM 738 N N . GLY A 1 91 ? 5.038 10.228 -16.943 1.00 89.38 91 GLY A N 1
ATOM 739 C CA . GLY A 1 91 ? 5.678 11.526 -16.814 1.00 89.38 91 GLY A CA 1
ATOM 740 C C . GLY A 1 91 ? 6.390 11.666 -15.476 1.00 89.38 91 GLY A C 1
ATOM 741 O O . GLY A 1 91 ? 7.085 10.746 -15.079 1.00 89.38 91 GLY A O 1
ATOM 742 N N . ASP A 1 92 ? 6.156 12.784 -14.797 1.00 88.69 92 ASP A N 1
ATOM 743 C CA . ASP A 1 92 ? 6.700 13.107 -13.472 1.00 88.69 92 ASP A CA 1
ATOM 744 C C . ASP A 1 92 ? 5.999 12.360 -12.318 1.00 88.69 92 ASP A C 1
ATOM 746 O O . ASP A 1 92 ? 6.291 12.595 -11.149 1.00 88.69 92 ASP A O 1
ATOM 750 N N . GLY A 1 93 ? 5.017 11.504 -12.624 1.00 89.94 93 GLY A N 1
ATOM 751 C CA . GLY A 1 93 ? 4.278 10.724 -11.629 1.00 89.94 93 GLY A CA 1
ATOM 752 C C . GLY A 1 93 ? 3.261 11.523 -10.811 1.00 89.94 93 GLY A C 1
ATOM 753 O O . GLY A 1 93 ? 2.645 10.960 -9.912 1.00 89.94 93 GLY A O 1
ATOM 754 N N . THR A 1 94 ? 3.028 12.801 -11.127 1.00 93.50 94 THR A N 1
ATOM 755 C CA . THR A 1 94 ? 2.114 13.670 -10.357 1.00 93.50 94 THR A CA 1
ATOM 756 C C . THR A 1 94 ? 0.690 13.707 -10.917 1.00 93.50 94 THR A C 1
ATOM 758 O O . THR A 1 94 ? -0.228 14.238 -10.291 1.00 93.50 94 THR A O 1
ATOM 761 N N . SER A 1 95 ? 0.469 13.136 -12.105 1.00 96.81 95 SER A N 1
ATOM 762 C CA . SER A 1 95 ? -0.820 13.181 -12.796 1.00 96.81 95 SER A CA 1
ATOM 763 C C . SER A 1 95 ? -1.559 11.845 -12.730 1.00 96.81 95 SER A C 1
ATOM 765 O O . SER A 1 95 ? -1.192 10.864 -13.381 1.00 96.81 95 SER A O 1
ATOM 767 N N . VAL A 1 96 ? -2.693 11.838 -12.026 1.00 97.44 96 VAL A N 1
ATOM 768 C CA . VAL A 1 96 ? -3.613 10.689 -11.948 1.00 97.44 96 VAL A CA 1
ATOM 769 C C . VAL A 1 96 ? -4.050 10.212 -13.339 1.00 97.44 96 VAL A C 1
ATOM 771 O O . VAL A 1 96 ? -4.061 9.012 -13.612 1.00 97.44 96 VAL A O 1
ATOM 774 N N . THR A 1 97 ? -4.389 11.129 -14.250 1.00 97.50 97 THR A N 1
ATOM 775 C CA . THR A 1 97 ? -4.821 10.787 -15.618 1.00 97.50 97 THR A CA 1
ATOM 776 C C . THR A 1 97 ? -3.741 10.014 -16.372 1.00 97.50 97 THR A C 1
ATOM 778 O O . THR A 1 97 ? -4.036 9.012 -17.030 1.00 97.50 97 THR A O 1
ATOM 781 N N . ARG A 1 98 ? -2.485 10.450 -16.232 1.00 97.19 98 ARG A N 1
ATOM 782 C CA . ARG A 1 98 ? -1.309 9.806 -16.820 1.00 97.19 98 ARG A CA 1
ATOM 783 C C . ARG A 1 98 ? -1.028 8.438 -16.209 1.00 97.19 98 ARG A C 1
ATOM 785 O O . ARG A 1 98 ? -0.849 7.480 -16.955 1.00 97.19 98 ARG A O 1
ATOM 792 N N . LEU A 1 99 ? -1.109 8.299 -14.886 1.00 97.38 99 LEU A N 1
ATOM 793 C CA . LEU A 1 99 ? -0.986 6.998 -14.216 1.00 97.38 99 LEU A CA 1
ATOM 794 C C . LEU A 1 99 ? -2.073 6.014 -14.666 1.00 97.38 99 LEU A C 1
ATOM 796 O O . LEU A 1 99 ? -1.782 4.859 -14.974 1.00 97.38 99 LEU A O 1
ATOM 800 N N . ARG A 1 100 ? -3.324 6.467 -14.812 1.00 97.62 100 ARG A N 1
ATOM 801 C CA . ARG A 1 100 ? -4.406 5.626 -15.356 1.00 97.62 100 ARG A CA 1
ATOM 802 C C . ARG A 1 100 ? -4.148 5.219 -16.804 1.00 97.62 100 ARG A C 1
ATOM 804 O O . ARG A 1 100 ? -4.512 4.112 -17.196 1.00 97.62 100 ARG A O 1
ATOM 811 N N . GLN A 1 101 ? -3.543 6.089 -17.609 1.00 97.62 101 GLN A N 1
ATOM 812 C CA . GLN A 1 101 ? -3.107 5.736 -18.959 1.00 97.62 101 GLN A CA 1
ATOM 813 C C . GLN A 1 101 ? -1.977 4.701 -18.936 1.00 97.62 101 GLN A C 1
ATOM 815 O O . GLN A 1 101 ? -2.063 3.704 -19.655 1.00 97.62 101 GLN A O 1
ATOM 820 N N . ALA A 1 102 ? -0.975 4.884 -18.076 1.00 97.75 102 ALA A N 1
ATOM 821 C CA . ALA A 1 102 ? 0.115 3.935 -17.889 1.00 97.75 102 ALA A CA 1
ATOM 822 C C . ALA A 1 102 ? -0.401 2.547 -17.470 1.00 97.75 102 ALA A C 1
ATOM 824 O O . ALA A 1 102 ? -0.011 1.544 -18.066 1.00 97.75 102 ALA A O 1
ATOM 825 N N . LEU A 1 103 ? -1.359 2.484 -16.537 1.00 98.00 103 LEU A N 1
ATOM 826 C CA . LEU A 1 103 ? -2.016 1.240 -16.118 1.00 98.00 103 LEU A CA 1
ATOM 827 C C . LEU A 1 103 ? -2.728 0.527 -17.275 1.00 98.00 103 LEU A C 1
ATOM 829 O O . LEU A 1 103 ? -2.641 -0.696 -17.383 1.00 98.00 103 LEU A O 1
ATOM 833 N N . ARG A 1 104 ? -3.390 1.263 -18.183 1.00 97.12 104 ARG A N 1
ATOM 834 C CA . ARG A 1 104 ? -4.002 0.664 -19.386 1.00 97.12 104 ARG A CA 1
ATOM 835 C C . ARG A 1 104 ? -2.951 0.044 -20.305 1.00 97.12 104 ARG A C 1
ATOM 837 O O . ARG A 1 104 ? -3.145 -1.079 -20.768 1.00 97.12 104 ARG A O 1
ATOM 844 N N . HIS A 1 105 ? -1.843 0.746 -20.548 1.00 97.19 105 HIS A N 1
ATOM 845 C CA . HIS A 1 105 ? -0.741 0.222 -21.360 1.00 97.19 105 HIS A CA 1
ATOM 846 C C . HIS A 1 105 ? -0.095 -1.010 -20.716 1.00 97.19 105 HIS A C 1
ATOM 848 O O . HIS A 1 105 ? 0.110 -2.014 -21.396 1.00 97.19 105 HIS A O 1
ATOM 854 N N . SER A 1 106 ? 0.140 -0.977 -19.403 1.00 97.38 106 SER A N 1
ATOM 855 C CA . SER A 1 106 ? 0.717 -2.100 -18.661 1.00 97.38 106 SER A CA 1
ATOM 856 C C . SER A 1 106 ? -0.214 -3.322 -18.640 1.00 97.38 106 SER A C 1
ATOM 858 O O . SER A 1 106 ? 0.222 -4.434 -18.928 1.00 97.38 106 SER A O 1
ATOM 860 N N . ARG A 1 107 ? -1.528 -3.131 -18.445 1.00 96.69 107 ARG A N 1
ATOM 861 C CA . ARG A 1 107 ? -2.524 -4.216 -18.540 1.00 96.69 107 ARG A CA 1
ATOM 862 C C . ARG A 1 107 ? -2.574 -4.838 -19.937 1.00 96.69 107 ARG A C 1
ATOM 864 O O . ARG A 1 107 ? -2.761 -6.045 -20.059 1.00 96.69 107 ARG A O 1
ATOM 871 N N . GLN A 1 108 ? -2.404 -4.042 -20.993 1.00 95.81 108 GLN A N 1
ATOM 872 C CA . GLN A 1 108 ? -2.301 -4.578 -22.350 1.00 95.81 108 GLN A CA 1
ATOM 873 C C . GLN A 1 108 ? -0.997 -5.364 -22.549 1.00 95.81 108 GLN A C 1
ATOM 875 O O . GLN A 1 108 ? -1.032 -6.421 -23.171 1.00 95.81 108 GLN A O 1
ATOM 880 N N . ALA A 1 109 ? 0.122 -4.897 -21.987 1.00 96.06 109 ALA A N 1
ATOM 881 C CA . ALA A 1 109 ? 1.397 -5.611 -22.042 1.00 96.06 109 ALA A CA 1
ATOM 882 C C . ALA A 1 109 ? 1.325 -6.976 -21.337 1.00 96.06 109 ALA A C 1
ATOM 884 O O . ALA A 1 109 ? 1.817 -7.956 -21.888 1.00 96.06 109 ALA A O 1
ATOM 885 N N . ILE A 1 110 ? 0.639 -7.077 -20.190 1.00 96.75 110 ILE A N 1
ATOM 886 C CA . ILE A 1 110 ? 0.412 -8.354 -19.483 1.00 96.75 110 ILE A CA 1
ATOM 887 C C . ILE A 1 110 ? -0.261 -9.396 -20.389 1.00 96.75 110 ILE A C 1
ATOM 889 O O . ILE A 1 110 ? 0.095 -10.568 -20.338 1.00 96.75 110 ILE A O 1
ATOM 893 N N . LYS A 1 111 ? -1.206 -8.993 -21.249 1.00 96.25 111 LYS A N 1
ATOM 894 C CA . LYS A 1 111 ? -1.889 -9.936 -22.155 1.00 96.25 111 LYS A CA 1
ATOM 895 C C . LYS A 1 111 ? -0.945 -10.565 -23.180 1.00 96.25 111 LYS A C 1
ATOM 897 O O . LYS A 1 111 ? -1.177 -11.696 -23.587 1.00 96.25 111 LYS A O 1
ATOM 902 N N . SER A 1 112 ? 0.084 -9.833 -23.602 1.00 95.31 112 SER A N 1
ATOM 903 C CA . SER A 1 112 ? 1.022 -10.280 -24.637 1.00 95.31 112 SER A CA 1
ATOM 904 C C . SER A 1 112 ? 2.319 -10.866 -24.073 1.00 95.31 112 SER A C 1
ATOM 906 O O . SER A 1 112 ? 2.986 -11.619 -24.769 1.00 95.31 112 SER A O 1
ATOM 908 N N . LEU A 1 113 ? 2.689 -10.499 -22.843 1.00 95.06 113 LEU A N 1
ATOM 909 C CA . LEU A 1 113 ? 3.966 -10.824 -22.191 1.00 95.06 113 LEU A CA 1
ATOM 910 C C . LEU A 1 113 ? 3.752 -11.353 -20.763 1.00 95.06 113 LEU A C 1
ATOM 912 O O . LEU A 1 113 ? 4.503 -11.034 -19.840 1.00 95.06 113 LEU A O 1
ATOM 916 N N . GLY A 1 114 ? 2.679 -12.119 -20.560 1.00 94.12 114 GLY A N 1
ATOM 917 C CA . GLY A 1 114 ? 2.265 -12.627 -19.247 1.00 94.12 114 GLY A CA 1
ATOM 918 C C . GLY A 1 114 ? 3.221 -13.654 -18.630 1.00 94.12 114 GLY A C 1
ATOM 919 O O . GLY A 1 114 ? 3.068 -14.008 -17.467 1.00 94.12 114 GLY A O 1
ATOM 920 N N . ASP A 1 115 ? 4.221 -14.115 -19.371 1.00 93.69 115 ASP A N 1
ATOM 921 C CA . ASP A 1 115 ? 5.314 -14.964 -18.897 1.00 93.69 115 ASP A CA 1
ATOM 922 C C . ASP A 1 115 ? 6.472 -14.157 -18.278 1.00 93.69 115 ASP A C 1
ATOM 924 O O . ASP A 1 115 ? 7.398 -14.737 -17.714 1.00 93.69 115 ASP A O 1
ATOM 928 N N . ARG A 1 116 ? 6.449 -12.818 -18.372 1.00 93.75 116 ARG A N 1
ATOM 929 C CA . ARG A 1 116 ? 7.571 -11.962 -17.964 1.00 93.75 116 ARG A CA 1
ATOM 930 C C . ARG A 1 116 ? 7.331 -11.325 -16.591 1.00 93.75 116 ARG A C 1
ATOM 932 O O . ARG A 1 116 ? 6.464 -10.453 -16.475 1.00 93.75 116 ARG A O 1
ATOM 939 N N . PRO A 1 117 ? 8.147 -11.627 -15.561 1.00 94.62 117 PRO A N 1
ATOM 940 C CA . PRO A 1 117 ? 7.938 -11.099 -14.207 1.00 94.62 117 PRO A CA 1
ATOM 941 C C . PRO A 1 117 ? 7.963 -9.564 -14.152 1.00 94.62 117 PRO A C 1
ATOM 943 O O . PRO A 1 117 ? 7.170 -8.943 -13.445 1.00 94.62 117 PRO A O 1
ATOM 946 N N . GLY A 1 118 ? 8.830 -8.928 -14.948 1.00 93.69 118 GLY A N 1
ATOM 947 C CA . GLY A 1 118 ? 8.938 -7.467 -14.998 1.00 93.69 118 GLY A CA 1
ATOM 948 C C . GLY A 1 118 ? 7.670 -6.757 -15.489 1.00 93.69 118 GLY A C 1
ATOM 949 O O . GLY A 1 118 ? 7.414 -5.628 -15.081 1.00 93.69 118 GLY A O 1
ATOM 950 N N . VAL A 1 119 ? 6.855 -7.411 -16.323 1.00 95.88 119 VAL A N 1
ATOM 951 C CA . VAL A 1 119 ? 5.617 -6.827 -16.868 1.00 95.88 119 VAL A CA 1
ATOM 952 C C . VAL A 1 119 ? 4.517 -6.814 -15.807 1.00 95.88 119 VAL A C 1
ATOM 954 O O . VAL A 1 119 ? 3.847 -5.798 -15.622 1.00 95.88 119 VAL A O 1
ATOM 957 N N . TRP A 1 120 ? 4.388 -7.903 -15.048 1.00 97.69 120 TRP A N 1
ATOM 958 C CA . TRP A 1 120 ? 3.491 -7.970 -13.894 1.00 97.69 120 TRP A CA 1
ATOM 959 C C . TRP A 1 120 ? 3.883 -6.978 -12.796 1.00 97.69 120 TRP A C 1
ATOM 961 O O . TRP A 1 120 ? 3.034 -6.243 -12.288 1.00 97.69 120 TRP A O 1
ATOM 971 N N . HIS A 1 121 ? 5.177 -6.906 -12.465 1.00 97.38 121 HIS A N 1
ATOM 972 C CA . HIS A 1 121 ? 5.678 -5.949 -11.477 1.00 97.38 121 HIS A CA 1
ATOM 973 C C . HIS A 1 121 ? 5.424 -4.499 -11.894 1.00 97.38 121 HIS A C 1
ATOM 975 O O . HIS A 1 121 ? 5.019 -3.704 -11.050 1.00 97.38 121 HIS A O 1
ATOM 981 N N . GLN A 1 122 ? 5.594 -4.158 -13.178 1.00 97.56 122 GLN A N 1
ATOM 982 C CA . GLN A 1 122 ? 5.312 -2.812 -13.680 1.00 97.56 122 GLN A CA 1
ATOM 983 C C . GLN A 1 122 ? 3.867 -2.391 -13.383 1.00 97.56 122 GLN A C 1
ATOM 985 O O . GLN A 1 122 ? 3.648 -1.276 -12.912 1.00 97.56 122 GLN A O 1
ATOM 990 N N . TYR A 1 123 ? 2.890 -3.274 -13.610 1.00 98.50 123 TYR A N 1
ATOM 991 C CA . TYR A 1 123 ? 1.491 -2.982 -13.292 1.00 98.50 123 TYR A CA 1
ATOM 992 C C . TYR A 1 123 ? 1.299 -2.715 -11.797 1.00 98.50 123 TYR A C 1
ATOM 994 O O . TYR A 1 123 ? 0.716 -1.702 -11.409 1.00 98.50 123 TYR A O 1
ATOM 1002 N N . ALA A 1 124 ? 1.824 -3.607 -10.956 1.00 98.69 124 ALA A N 1
ATOM 1003 C CA . ALA A 1 124 ? 1.725 -3.495 -9.507 1.00 98.69 124 ALA A CA 1
ATOM 1004 C C . ALA A 1 124 ? 2.384 -2.205 -8.981 1.00 98.69 124 ALA A C 1
ATOM 1006 O O . ALA A 1 124 ? 1.824 -1.525 -8.123 1.00 98.69 124 ALA A O 1
ATOM 1007 N N . ALA A 1 125 ? 3.546 -1.835 -9.529 1.00 98.31 125 ALA A N 1
ATOM 1008 C CA . ALA A 1 125 ? 4.264 -0.616 -9.173 1.00 98.31 125 ALA A CA 1
ATOM 1009 C C . ALA A 1 125 ? 3.475 0.643 -9.561 1.00 98.31 125 ALA A C 1
ATOM 1011 O O . ALA A 1 125 ? 3.301 1.525 -8.724 1.00 98.31 125 ALA A O 1
ATOM 1012 N N . LEU A 1 126 ? 2.924 0.682 -10.779 1.00 98.38 126 LEU A N 1
ATOM 1013 C CA . LEU A 1 126 ? 2.056 1.769 -11.246 1.00 98.38 126 LEU A CA 1
ATOM 1014 C C . LEU A 1 126 ? 0.802 1.927 -10.382 1.00 98.38 126 LEU A C 1
ATOM 1016 O O . LEU A 1 126 ? 0.358 3.045 -10.125 1.00 98.38 126 LEU A O 1
ATOM 1020 N N . TYR A 1 127 ? 0.213 0.816 -9.935 1.00 98.56 127 TYR A N 1
ATOM 1021 C CA . TYR A 1 127 ? -0.964 0.858 -9.073 1.00 98.56 127 TYR A CA 1
ATOM 1022 C C . TYR A 1 127 ? -0.615 1.343 -7.660 1.00 98.56 127 TYR A C 1
ATOM 1024 O O . TYR A 1 127 ? -1.366 2.120 -7.074 1.00 98.56 127 TYR A O 1
ATOM 1032 N N . ALA A 1 128 ? 0.553 0.958 -7.138 1.00 98.44 128 ALA A N 1
ATOM 1033 C CA . ALA A 1 128 ? 1.073 1.511 -5.892 1.00 98.44 128 ALA A CA 1
ATOM 1034 C C . ALA A 1 128 ? 1.341 3.026 -6.005 1.00 98.44 128 ALA A C 1
ATOM 1036 O O . ALA A 1 128 ? 1.007 3.765 -5.084 1.00 98.44 128 ALA A O 1
ATOM 1037 N N . ASP A 1 129 ? 1.876 3.502 -7.137 1.00 97.88 129 ASP A N 1
ATOM 1038 C CA . ASP A 1 129 ? 2.061 4.939 -7.402 1.00 97.88 129 ASP A CA 1
ATOM 1039 C C . ASP A 1 129 ? 0.718 5.686 -7.449 1.00 97.88 129 ASP A C 1
ATOM 1041 O O . ASP A 1 129 ? 0.588 6.757 -6.857 1.00 97.88 129 ASP A O 1
ATOM 1045 N N . LEU A 1 130 ? -0.309 5.099 -8.078 1.00 98.25 130 LEU A N 1
ATOM 1046 C CA . LEU A 1 130 ? -1.667 5.650 -8.061 1.00 98.25 130 LEU A CA 1
ATOM 1047 C C . LEU A 1 130 ? -2.224 5.744 -6.636 1.00 98.25 130 LEU A C 1
ATOM 1049 O O . LEU A 1 130 ? -2.813 6.766 -6.296 1.00 98.25 130 LEU A O 1
ATOM 1053 N N . GLY A 1 131 ? -2.047 4.705 -5.818 1.00 98.12 131 GLY A N 1
ATOM 1054 C CA . GLY A 1 131 ? -2.544 4.694 -4.445 1.00 98.12 131 GLY A CA 1
ATOM 1055 C C . GLY A 1 131 ? -1.814 5.662 -3.518 1.00 98.12 131 GLY A C 1
ATOM 1056 O O . GLY A 1 131 ? -2.449 6.249 -2.649 1.00 98.12 131 GLY A O 1
ATOM 1057 N N . ASP A 1 132 ? -0.514 5.885 -3.726 1.00 97.19 132 ASP A N 1
ATOM 1058 C CA . ASP A 1 132 ? 0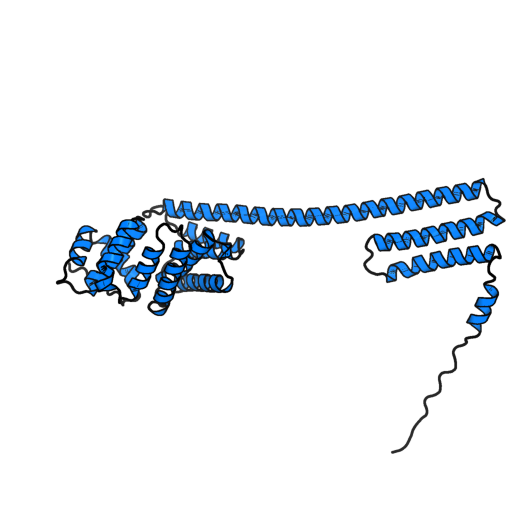.236 6.903 -2.982 1.00 97.19 132 ASP A CA 1
ATOM 1059 C C . ASP A 1 132 ? -0.184 8.332 -3.368 1.00 97.19 132 ASP A C 1
ATOM 1061 O O . ASP A 1 132 ? -0.230 9.206 -2.504 1.00 97.19 132 ASP A O 1
ATOM 1065 N N . LEU A 1 133 ? -0.511 8.573 -4.644 1.00 97.81 133 LEU A N 1
ATOM 1066 C CA . LEU A 1 133 ? -0.932 9.890 -5.136 1.00 97.81 133 LEU A CA 1
ATOM 1067 C C . LEU A 1 133 ? -2.410 10.200 -4.844 1.00 97.81 133 LEU A C 1
ATOM 1069 O O . LEU A 1 133 ? -2.752 11.336 -4.523 1.00 97.81 133 LEU A O 1
ATOM 1073 N N . ALA A 1 134 ? -3.293 9.214 -5.008 1.00 97.81 134 ALA A N 1
ATOM 1074 C CA . ALA A 1 134 ? -4.742 9.368 -4.907 1.00 97.81 134 ALA A CA 1
ATOM 1075 C C . ALA A 1 134 ? -5.386 8.148 -4.213 1.00 97.81 134 ALA A C 1
ATOM 1077 O O . ALA A 1 134 ? -6.012 7.320 -4.887 1.00 97.81 134 ALA A O 1
ATOM 1078 N N . PRO A 1 135 ? -5.274 8.044 -2.871 1.00 97.19 135 PRO A N 1
ATOM 1079 C CA . PRO A 1 135 ? -5.790 6.909 -2.101 1.00 97.19 135 PRO A CA 1
ATOM 1080 C C . PRO A 1 135 ? -7.280 6.624 -2.337 1.00 97.19 135 PRO A C 1
ATOM 1082 O O . PRO A 1 135 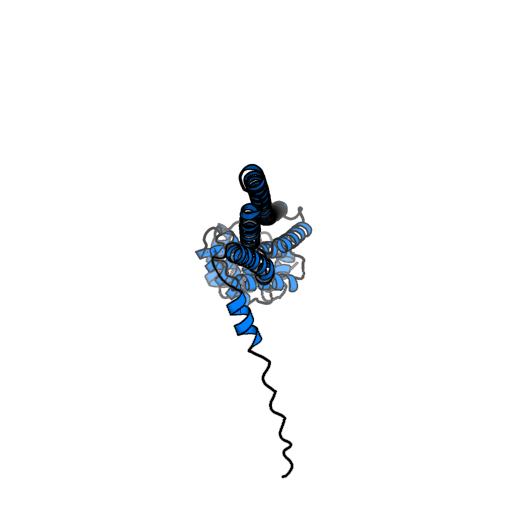? -7.676 5.465 -2.428 1.00 97.19 135 PRO A O 1
ATOM 1085 N N . ASP A 1 136 ? -8.096 7.665 -2.531 1.00 97.38 136 ASP A N 1
ATOM 1086 C CA . ASP A 1 136 ? -9.550 7.549 -2.733 1.00 97.38 136 ASP A CA 1
ATOM 1087 C C . ASP A 1 136 ? -9.943 6.845 -4.044 1.00 97.38 136 ASP A C 1
ATOM 1089 O O . ASP A 1 136 ? -11.086 6.424 -4.218 1.00 97.38 136 ASP A O 1
ATOM 1093 N N . LEU A 1 137 ? -9.008 6.717 -4.992 1.00 97.56 137 LEU A N 1
ATOM 1094 C CA . LEU A 1 137 ? -9.232 6.024 -6.264 1.00 97.56 137 LEU A CA 1
ATOM 1095 C C . LEU A 1 137 ? -8.858 4.538 -6.209 1.00 97.56 137 LEU A C 1
ATOM 1097 O O . LEU A 1 137 ? -9.079 3.819 -7.189 1.00 97.56 137 LEU A O 1
ATOM 1101 N N . VAL A 1 138 ? -8.292 4.073 -5.095 1.00 97.94 138 VAL A N 1
ATOM 1102 C CA . VAL A 1 138 ? -7.947 2.666 -4.893 1.00 97.94 138 VAL A CA 1
ATOM 1103 C C . VAL A 1 138 ? -9.228 1.878 -4.651 1.00 97.94 138 VAL A C 1
ATOM 1105 O O . VAL A 1 138 ? -9.954 2.107 -3.688 1.00 97.94 138 VAL A O 1
ATOM 1108 N N . THR A 1 139 ? -9.500 0.902 -5.518 1.00 98.06 139 THR A N 1
ATOM 1109 C CA . THR A 1 139 ? -10.625 -0.023 -5.325 1.00 98.06 139 THR A CA 1
ATOM 1110 C C . THR A 1 139 ? -10.127 -1.362 -4.779 1.00 98.06 139 THR A C 1
ATOM 1112 O O . THR A 1 139 ? -9.033 -1.792 -5.160 1.00 98.06 139 THR A O 1
ATOM 1115 N N . PRO A 1 140 ? -10.910 -2.071 -3.940 1.00 98.12 140 PRO A N 1
ATOM 1116 C CA . PRO A 1 140 ? -10.511 -3.381 -3.420 1.00 98.12 140 PRO A CA 1
ATOM 1117 C C . PRO A 1 140 ? -10.220 -4.414 -4.517 1.00 98.12 140 PRO A C 1
ATOM 1119 O O . PRO A 1 140 ? -9.270 -5.182 -4.400 1.00 98.12 140 PRO A O 1
ATOM 1122 N N . ALA A 1 141 ? -11.000 -4.406 -5.604 1.00 98.06 141 ALA A N 1
ATOM 1123 C CA . ALA A 1 141 ? -10.829 -5.340 -6.717 1.00 98.06 141 ALA A CA 1
ATOM 1124 C C . ALA A 1 141 ? -9.505 -5.114 -7.467 1.00 98.06 141 ALA A C 1
ATOM 1126 O O . ALA A 1 141 ? -8.753 -6.058 -7.698 1.00 98.06 141 ALA A O 1
ATOM 1127 N N . GLU A 1 142 ? -9.192 -3.862 -7.813 1.00 98.25 142 GLU A N 1
ATOM 1128 C CA . GLU A 1 142 ? -7.941 -3.537 -8.508 1.00 98.25 142 GLU A CA 1
ATOM 1129 C C . GLU A 1 142 ? -6.717 -3.667 -7.588 1.00 98.25 142 GLU A C 1
ATOM 1131 O O . GLU A 1 142 ? -5.651 -4.075 -8.047 1.00 98.25 142 GLU A O 1
ATOM 1136 N N . LEU A 1 143 ? -6.870 -3.411 -6.281 1.00 98.56 143 LEU A N 1
ATOM 1137 C CA . LEU A 1 143 ? -5.822 -3.684 -5.296 1.00 98.56 143 LEU A CA 1
ATOM 1138 C C . LEU A 1 143 ? -5.521 -5.184 -5.189 1.00 98.56 143 LEU A C 1
ATOM 1140 O O . LEU A 1 143 ? -4.352 -5.563 -5.163 1.00 98.56 143 LEU A O 1
ATOM 1144 N N . GLY A 1 144 ? -6.556 -6.031 -5.174 1.00 98.62 144 GLY A N 1
ATOM 1145 C CA . GLY A 1 144 ? -6.402 -7.486 -5.222 1.00 98.62 144 GLY A CA 1
ATOM 1146 C C . GLY A 1 144 ? -5.639 -7.936 -6.469 1.00 98.62 144 GLY A C 1
ATOM 1147 O O . GLY A 1 144 ? -4.634 -8.629 -6.356 1.00 98.62 144 GLY A O 1
ATOM 1148 N N . PHE A 1 145 ? -6.028 -7.438 -7.646 1.00 98.50 145 PHE A N 1
ATOM 1149 C CA . PHE A 1 145 ? -5.326 -7.743 -8.896 1.00 98.50 145 PHE A CA 1
ATOM 1150 C C . PHE A 1 145 ? -3.862 -7.260 -8.894 1.00 98.50 145 PHE A C 1
ATOM 1152 O O . PHE A 1 145 ? -2.980 -7.957 -9.394 1.00 98.50 145 PHE A O 1
ATOM 1159 N N . ALA A 1 146 ? -3.568 -6.089 -8.318 1.00 98.62 146 ALA A N 1
ATOM 1160 C CA . ALA A 1 146 ? -2.196 -5.594 -8.187 1.00 98.62 146 ALA A CA 1
ATOM 1161 C C . ALA A 1 146 ? -1.341 -6.455 -7.235 1.00 98.62 146 ALA A C 1
ATOM 1163 O O . ALA A 1 146 ? -0.156 -6.666 -7.506 1.00 98.62 146 ALA A O 1
ATOM 1164 N N . LEU A 1 147 ? -1.929 -6.970 -6.148 1.00 98.75 147 LEU A N 1
ATOM 1165 C CA . LEU A 1 147 ? -1.272 -7.920 -5.244 1.00 98.75 147 LEU A CA 1
ATOM 1166 C C . LEU A 1 147 ? -0.979 -9.252 -5.954 1.00 98.75 147 LEU A C 1
ATOM 1168 O O . LEU A 1 147 ? 0.158 -9.721 -5.920 1.00 98.75 147 LEU A O 1
ATOM 1172 N N . ASP A 1 148 ? -1.948 -9.801 -6.687 1.00 98.56 148 ASP A N 1
ATOM 1173 C CA . ASP A 1 148 ? -1.755 -11.026 -7.476 1.00 98.56 148 ASP A CA 1
ATOM 1174 C C . ASP A 1 148 ? -0.681 -10.850 -8.563 1.00 98.56 148 ASP A C 1
ATOM 1176 O O . ASP A 1 148 ? 0.093 -11.770 -8.852 1.00 98.56 148 ASP A O 1
ATOM 1180 N N . ALA A 1 149 ? -0.601 -9.655 -9.158 1.00 98.44 149 ALA A N 1
ATOM 1181 C CA . ALA A 1 149 ? 0.419 -9.310 -10.140 1.00 98.44 149 ALA A CA 1
ATOM 1182 C C . ALA A 1 149 ? 1.828 -9.342 -9.528 1.00 98.44 149 ALA A C 1
ATOM 1184 O O . ALA A 1 149 ? 2.718 -9.993 -10.080 1.00 98.44 149 ALA A O 1
ATOM 1185 N N . VAL A 1 150 ? 2.055 -8.697 -8.376 1.00 98.50 150 VAL A N 1
ATOM 1186 C CA . VAL A 1 150 ? 3.382 -8.736 -7.734 1.00 98.50 150 VAL A CA 1
ATOM 1187 C C . VAL A 1 150 ? 3.728 -10.130 -7.203 1.00 98.50 150 VAL A C 1
ATOM 1189 O O . VAL A 1 150 ? 4.874 -10.552 -7.340 1.00 98.50 150 VAL A O 1
ATOM 1192 N N . ASP A 1 151 ? 2.753 -10.895 -6.706 1.00 98.31 151 ASP A N 1
ATOM 1193 C CA . ASP A 1 151 ? 2.961 -12.286 -6.282 1.00 98.31 151 ASP A CA 1
ATOM 1194 C C . ASP A 1 151 ? 3.310 -13.195 -7.474 1.00 98.31 151 ASP A C 1
ATOM 1196 O O . ASP A 1 151 ? 4.142 -14.100 -7.376 1.00 98.31 151 ASP A O 1
ATOM 1200 N N . THR A 1 152 ? 2.730 -12.935 -8.646 1.00 97.62 152 THR A N 1
ATOM 1201 C CA . THR A 1 152 ? 3.098 -13.621 -9.892 1.00 97.62 152 THR A CA 1
ATOM 1202 C C . THR A 1 152 ? 4.508 -13.246 -10.341 1.00 97.62 152 THR A C 1
ATOM 1204 O O . THR A 1 152 ? 5.280 -14.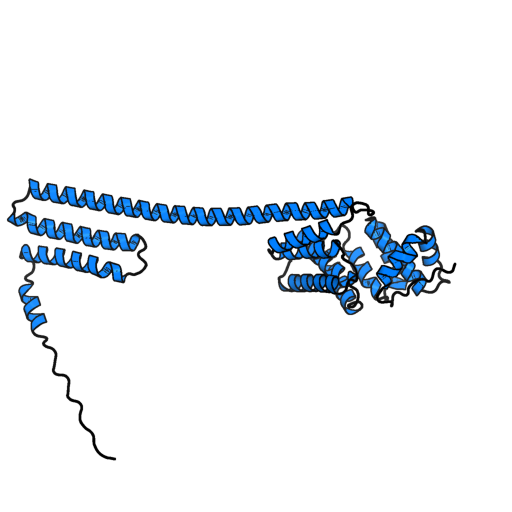137 -10.700 1.00 97.62 152 THR A O 1
ATOM 1207 N N . ALA A 1 153 ? 4.887 -11.969 -10.249 1.00 96.25 153 ALA A N 1
ATOM 1208 C CA . ALA A 1 153 ? 6.249 -11.524 -10.536 1.00 96.25 153 ALA A CA 1
ATOM 1209 C C . ALA A 1 153 ? 7.282 -12.179 -9.603 1.00 96.25 153 ALA A C 1
ATOM 1211 O O . ALA A 1 153 ? 8.322 -12.628 -10.072 1.00 96.25 153 ALA A O 1
ATOM 1212 N N . LEU A 1 154 ? 6.983 -12.285 -8.303 1.00 96.06 154 LEU A N 1
ATOM 1213 C CA . LEU A 1 154 ? 7.841 -12.952 -7.318 1.00 96.06 154 LEU A CA 1
ATOM 1214 C C . LEU A 1 154 ? 8.005 -14.448 -7.616 1.00 96.06 154 LEU A C 1
ATOM 1216 O O . LEU A 1 154 ? 9.125 -14.943 -7.608 1.00 96.06 154 LEU A O 1
ATOM 1220 N N . ARG A 1 155 ? 6.916 -15.162 -7.937 1.00 96.12 155 ARG A N 1
ATOM 1221 C CA . ARG A 1 155 ? 6.963 -16.609 -8.232 1.00 96.12 155 ARG A CA 1
ATOM 1222 C C . ARG A 1 155 ? 7.684 -16.960 -9.531 1.00 96.12 155 ARG A C 1
ATOM 1224 O O . ARG A 1 155 ? 8.236 -18.048 -9.637 1.00 96.12 155 ARG A O 1
ATOM 1231 N N . THR A 1 156 ? 7.605 -16.088 -10.534 1.00 93.62 156 THR A N 1
ATOM 1232 C CA . THR A 1 156 ? 8.173 -16.338 -11.873 1.00 93.62 156 THR A CA 1
ATOM 1233 C C . THR A 1 156 ? 9.581 -15.773 -12.042 1.00 93.62 156 THR A C 1
ATOM 1235 O O . THR A 1 156 ? 10.265 -16.111 -13.004 1.00 93.62 156 THR A O 1
ATOM 1238 N N . SER A 1 157 ? 10.032 -14.927 -11.115 1.00 91.38 157 SER A N 1
ATOM 1239 C CA . SER A 1 157 ? 11.401 -14.422 -11.096 1.00 91.38 157 SER A CA 1
ATOM 1240 C C . SER A 1 157 ? 12.380 -15.518 -10.683 1.00 91.38 157 SER A C 1
ATOM 1242 O O . SER A 1 157 ? 12.154 -16.238 -9.716 1.00 91.38 157 SER A O 1
ATOM 1244 N N . THR A 1 158 ? 13.515 -15.599 -11.374 1.00 87.75 158 THR A N 1
ATOM 1245 C CA . THR A 1 158 ? 14.644 -16.472 -11.005 1.00 87.75 158 THR A CA 1
ATOM 1246 C C . THR A 1 158 ? 15.527 -15.856 -9.913 1.00 87.75 158 THR A C 1
ATOM 1248 O O . THR A 1 158 ? 16.452 -16.501 -9.420 1.00 87.75 158 THR A O 1
ATOM 1251 N N . ARG A 1 159 ? 15.272 -14.590 -9.551 1.00 87.06 159 ARG A N 1
ATOM 1252 C CA . ARG A 1 159 ? 16.083 -13.786 -8.629 1.00 87.06 159 ARG A CA 1
ATOM 1253 C C . ARG A 1 159 ? 15.233 -13.105 -7.570 1.00 87.06 159 ARG A C 1
ATOM 1255 O O . ARG A 1 159 ? 14.166 -12.568 -7.881 1.00 87.06 159 ARG A O 1
ATOM 1262 N N . ASP A 1 160 ? 15.798 -13.002 -6.374 1.00 90.25 160 ASP A N 1
ATOM 1263 C CA . ASP A 1 160 ? 15.264 -12.179 -5.294 1.00 90.25 160 ASP A CA 1
ATOM 1264 C C . ASP A 1 160 ? 15.433 -10.696 -5.652 1.00 90.25 160 ASP A C 1
ATOM 1266 O O . ASP A 1 160 ? 16.532 -10.136 -5.620 1.00 90.25 160 ASP A O 1
ATOM 1270 N N . ASN A 1 161 ? 14.340 -10.052 -6.068 1.00 92.06 161 ASN A N 1
ATOM 1271 C CA . ASN A 1 161 ? 14.348 -8.650 -6.474 1.00 92.06 161 ASN A CA 1
ATOM 1272 C C . ASN A 1 161 ? 13.754 -7.769 -5.362 1.00 92.06 161 ASN A C 1
ATOM 1274 O O . ASN A 1 161 ? 12.537 -7.798 -5.151 1.00 92.06 161 ASN A O 1
ATOM 1278 N N . PRO A 1 162 ? 14.555 -6.917 -4.693 1.00 96.06 162 PRO A N 1
ATOM 1279 C CA . PRO A 1 162 ? 14.062 -6.097 -3.588 1.00 96.06 162 PRO A CA 1
ATOM 1280 C C . PRO A 1 162 ? 12.947 -5.126 -4.009 1.00 96.06 162 PRO A C 1
ATOM 1282 O O . PRO A 1 162 ? 12.063 -4.827 -3.209 1.00 96.06 162 PRO A O 1
ATOM 1285 N N . ASN A 1 163 ? 12.914 -4.682 -5.275 1.00 95.56 163 ASN A N 1
ATOM 1286 C CA . ASN A 1 163 ? 11.839 -3.813 -5.767 1.00 95.56 163 ASN A CA 1
ATOM 1287 C C . ASN A 1 163 ? 10.473 -4.517 -5.790 1.00 95.56 163 ASN A C 1
ATOM 1289 O O . ASN A 1 163 ? 9.445 -3.843 -5.722 1.00 95.56 163 ASN A O 1
ATOM 1293 N N . PHE A 1 164 ? 10.432 -5.848 -5.916 1.00 97.56 164 PHE A N 1
ATOM 1294 C CA . PHE A 1 164 ? 9.169 -6.589 -5.951 1.00 97.56 164 PHE A CA 1
ATOM 1295 C C . PHE A 1 164 ? 8.557 -6.626 -4.549 1.00 97.56 164 PHE A C 1
ATOM 1297 O O . PHE A 1 164 ? 7.407 -6.225 -4.374 1.00 97.56 164 PHE A O 1
ATOM 1304 N N . HIS A 1 165 ? 9.364 -6.966 -3.542 1.00 98.19 165 HIS A N 1
ATOM 1305 C CA . HIS A 1 165 ? 8.983 -6.893 -2.129 1.00 98.19 165 HIS A CA 1
ATOM 1306 C C . HIS A 1 165 ? 8.592 -5.473 -1.705 1.00 98.19 165 HIS A C 1
ATOM 1308 O O . HIS A 1 165 ? 7.574 -5.274 -1.047 1.00 98.19 165 HIS A O 1
ATOM 1314 N N . PHE A 1 166 ? 9.333 -4.455 -2.152 1.00 98.50 166 PHE A N 1
ATOM 1315 C CA . PHE A 1 166 ? 8.988 -3.061 -1.875 1.00 98.50 166 PHE A CA 1
ATOM 1316 C C . PHE A 1 166 ? 7.627 -2.658 -2.467 1.00 98.50 166 PHE A C 1
ATOM 1318 O O . PHE A 1 166 ? 6.806 -2.048 -1.780 1.00 98.50 166 PHE A O 1
ATOM 1325 N N . THR A 1 167 ? 7.346 -3.027 -3.722 1.00 98.69 167 THR A N 1
ATOM 1326 C CA . THR A 1 167 ? 6.027 -2.798 -4.333 1.00 98.69 167 THR A CA 1
ATOM 1327 C C . THR A 1 167 ? 4.927 -3.535 -3.570 1.00 98.69 167 THR A C 1
ATOM 1329 O O . THR A 1 167 ? 3.885 -2.945 -3.286 1.00 98.69 167 THR A O 1
ATOM 1332 N N . ARG A 1 168 ? 5.163 -4.791 -3.176 1.00 98.75 168 ARG A N 1
ATOM 1333 C CA . ARG A 1 168 ? 4.215 -5.574 -2.374 1.00 98.75 168 ARG A CA 1
ATOM 1334 C C . ARG A 1 168 ? 3.926 -4.912 -1.027 1.00 98.75 168 ARG A C 1
ATOM 1336 O O . ARG A 1 168 ? 2.763 -4.791 -0.657 1.00 98.75 168 ARG A O 1
ATOM 1343 N N . ALA A 1 169 ? 4.951 -4.403 -0.342 1.00 98.75 169 ALA A N 1
ATOM 1344 C CA . ALA A 1 169 ? 4.799 -3.661 0.907 1.00 98.75 169 ALA A CA 1
ATOM 1345 C C . ALA A 1 169 ? 3.889 -2.432 0.745 1.00 98.75 169 ALA A C 1
ATOM 1347 O O . ALA A 1 169 ? 2.985 -2.231 1.556 1.00 98.75 169 ALA A O 1
ATOM 1348 N N . ARG A 1 170 ? 4.071 -1.646 -0.326 1.00 98.69 170 ARG A N 1
ATOM 1349 C CA . ARG A 1 170 ? 3.210 -0.487 -0.633 1.00 98.69 170 ARG A CA 1
ATOM 1350 C C . ARG A 1 170 ? 1.757 -0.898 -0.866 1.00 98.69 170 ARG A C 1
ATOM 1352 O O . ARG A 1 170 ? 0.851 -0.277 -0.327 1.00 98.69 170 ARG A O 1
ATOM 1359 N N . LEU A 1 171 ? 1.519 -1.968 -1.621 1.00 98.75 171 LEU A N 1
ATOM 1360 C CA . LEU A 1 171 ? 0.161 -2.462 -1.872 1.00 98.75 171 LEU A CA 1
ATOM 1361 C C . LEU A 1 171 ? -0.505 -3.001 -0.594 1.00 98.75 171 LEU A C 1
ATOM 1363 O O . LEU A 1 171 ? -1.671 -2.715 -0.332 1.00 98.75 171 LEU A O 1
ATOM 1367 N N . LEU A 1 172 ? 0.235 -3.730 0.245 1.00 98.69 172 LEU A N 1
ATOM 1368 C CA . LEU A 1 172 ? -0.256 -4.193 1.547 1.00 98.69 172 LEU A CA 1
ATOM 1369 C C . LEU A 1 172 ? -0.606 -3.020 2.470 1.00 98.69 172 LEU A C 1
ATOM 1371 O O . LEU A 1 172 ? -1.616 -3.076 3.173 1.00 98.69 172 LEU A O 1
ATOM 1375 N N . HIS A 1 173 ? 0.192 -1.950 2.438 1.00 98.50 173 HIS A N 1
ATOM 1376 C CA . HIS A 1 173 ? -0.083 -0.717 3.173 1.00 98.50 173 HIS A CA 1
ATOM 1377 C C . HIS A 1 173 ? -1.393 -0.066 2.731 1.00 98.50 173 HIS A C 1
ATOM 1379 O O . HIS A 1 173 ? -2.229 0.223 3.583 1.00 98.50 173 HIS A O 1
ATOM 1385 N N . LEU A 1 174 ? -1.614 0.067 1.418 1.00 98.19 174 LEU A N 1
ATOM 1386 C CA . LEU A 1 174 ? -2.874 0.573 0.858 1.00 98.19 174 LEU A CA 1
ATOM 1387 C C . LEU A 1 174 ? -4.086 -0.275 1.279 1.00 98.19 174 LEU A C 1
ATOM 1389 O O . LEU A 1 174 ? -5.183 0.250 1.437 1.00 98.19 174 LEU A O 1
ATOM 1393 N N . GLY A 1 175 ? -3.890 -1.577 1.507 1.00 98.00 175 GLY A N 1
ATOM 1394 C CA . GLY A 1 175 ? -4.913 -2.485 2.034 1.00 98.00 175 GLY A CA 1
ATOM 1395 C C . GLY A 1 175 ? -5.058 -2.496 3.561 1.00 98.00 175 GLY A C 1
ATOM 1396 O O . GLY A 1 175 ? -5.770 -3.350 4.085 1.00 98.00 175 GLY A O 1
ATOM 1397 N N . GLY A 1 176 ? -4.349 -1.631 4.296 1.00 97.00 176 GLY A N 1
ATOM 1398 C CA . GLY A 1 176 ? -4.361 -1.596 5.764 1.00 97.00 176 GLY A CA 1
ATOM 1399 C C . GLY A 1 176 ? -3.624 -2.761 6.443 1.00 97.00 176 GLY A C 1
ATOM 1400 O O . GLY A 1 176 ? -3.655 -2.894 7.668 1.00 97.00 176 GLY A O 1
ATOM 1401 N N . ARG A 1 177 ? -2.912 -3.606 5.687 1.00 98.12 177 ARG A N 1
ATOM 1402 C CA . ARG A 1 177 ? -2.171 -4.782 6.187 1.00 98.12 177 ARG A CA 1
ATOM 1403 C C . ARG A 1 177 ? -0.772 -4.385 6.668 1.00 98.12 177 ARG A C 1
ATOM 1405 O O . ARG A 1 177 ? 0.241 -4.910 6.211 1.00 98.12 177 ARG A O 1
ATOM 1412 N N . ILE A 1 178 ? -0.713 -3.450 7.619 1.00 98.12 178 ILE A N 1
ATOM 1413 C CA . ILE A 1 178 ? 0.525 -2.769 8.052 1.00 98.12 178 ILE A CA 1
ATOM 1414 C C . ILE A 1 178 ? 1.607 -3.751 8.528 1.00 98.12 178 ILE A C 1
ATOM 1416 O O . ILE A 1 178 ? 2.783 -3.582 8.216 1.00 98.12 178 ILE A O 1
ATOM 1420 N N . ARG A 1 179 ? 1.234 -4.801 9.273 1.00 97.50 179 ARG A N 1
ATOM 1421 C CA . ARG A 1 179 ? 2.207 -5.785 9.785 1.00 97.50 179 ARG A CA 1
ATOM 1422 C C . ARG A 1 179 ? 2.899 -6.550 8.659 1.00 97.50 179 ARG A C 1
ATOM 1424 O O . ARG A 1 179 ? 4.107 -6.733 8.712 1.00 97.50 179 ARG A O 1
ATOM 1431 N N . GLU A 1 180 ? 2.142 -6.963 7.650 1.00 98.44 180 GLU A N 1
ATOM 1432 C CA . GLU A 1 180 ? 2.685 -7.687 6.499 1.00 98.44 180 GLU A CA 1
ATOM 1433 C C . GLU A 1 180 ? 3.517 -6.759 5.614 1.00 98.44 180 GLU A C 1
ATOM 1435 O O . GLU A 1 180 ? 4.596 -7.140 5.170 1.00 98.44 180 GLU A O 1
ATOM 1440 N N . ALA A 1 181 ? 3.076 -5.507 5.445 1.00 98.56 181 ALA A N 1
ATOM 1441 C CA . ALA A 1 181 ? 3.858 -4.480 4.764 1.00 98.56 181 ALA A CA 1
ATOM 1442 C C . ALA A 1 181 ? 5.228 -4.252 5.434 1.00 98.56 181 ALA A C 1
ATOM 1444 O O . ALA A 1 181 ? 6.236 -4.125 4.741 1.00 98.56 181 ALA A O 1
ATOM 1445 N N . LEU A 1 182 ? 5.287 -4.254 6.775 1.00 98.50 182 LEU A N 1
ATOM 1446 C CA . LEU A 1 182 ? 6.542 -4.151 7.533 1.00 98.50 182 LEU A CA 1
ATOM 1447 C C . LEU A 1 182 ? 7.476 -5.345 7.292 1.00 98.50 182 LEU A C 1
ATOM 1449 O O . LEU A 1 182 ? 8.688 -5.160 7.192 1.00 98.50 182 LEU A O 1
ATOM 1453 N N . THR A 1 183 ? 6.933 -6.558 7.187 1.00 98.38 183 THR A N 1
ATOM 1454 C CA . THR A 1 183 ? 7.730 -7.743 6.847 1.00 98.38 183 THR A CA 1
ATOM 1455 C C . THR A 1 183 ? 8.298 -7.628 5.435 1.00 98.38 183 THR A C 1
ATOM 1457 O O . THR A 1 183 ? 9.499 -7.794 5.247 1.00 98.38 183 THR A O 1
ATOM 1460 N N . GLU A 1 184 ? 7.473 -7.268 4.452 1.00 98.44 184 GLU A N 1
ATOM 1461 C CA . GLU A 1 184 ? 7.905 -7.145 3.055 1.00 98.44 184 GLU A CA 1
ATOM 1462 C C . GLU A 1 184 ? 8.949 -6.044 2.842 1.00 98.44 184 GLU A C 1
ATOM 1464 O O . GLU A 1 184 ? 9.945 -6.259 2.152 1.00 98.44 184 GLU A O 1
ATOM 1469 N N . VAL A 1 185 ? 8.793 -4.874 3.474 1.00 98.50 185 VAL A N 1
ATOM 1470 C CA . VAL A 1 185 ? 9.810 -3.815 3.362 1.00 98.50 185 VAL A CA 1
ATOM 1471 C C . VAL A 1 185 ? 11.127 -4.229 4.026 1.00 98.50 185 VAL A C 1
ATOM 1473 O O . VAL A 1 185 ? 12.195 -3.890 3.523 1.00 98.50 185 VAL A O 1
ATOM 1476 N N . GLN A 1 186 ? 11.082 -5.017 5.106 1.00 98.19 186 GLN A N 1
ATOM 1477 C CA . GLN A 1 186 ? 12.285 -5.560 5.740 1.00 98.19 186 GLN A CA 1
ATOM 1478 C C . GLN A 1 186 ? 13.005 -6.561 4.825 1.00 98.19 186 GLN A C 1
ATOM 1480 O O . GLN A 1 186 ? 14.235 -6.550 4.766 1.00 98.19 186 GLN A O 1
ATOM 1485 N N . VAL A 1 187 ? 12.254 -7.384 4.087 1.00 97.31 187 VAL A N 1
ATOM 1486 C CA . VAL A 1 187 ? 12.797 -8.284 3.060 1.00 97.31 187 VAL A CA 1
ATOM 1487 C C . VAL A 1 187 ? 13.428 -7.478 1.918 1.00 97.31 187 VAL A C 1
ATOM 1489 O O . VAL A 1 187 ? 14.561 -7.753 1.524 1.00 97.31 187 VAL A O 1
ATOM 1492 N N . ALA A 1 188 ? 12.764 -6.417 1.448 1.00 97.06 188 ALA A N 1
ATOM 1493 C CA . ALA A 1 188 ? 13.318 -5.514 0.436 1.00 97.06 188 ALA A CA 1
ATOM 1494 C C . ALA A 1 188 ? 14.637 -4.856 0.886 1.00 97.06 188 ALA A C 1
ATOM 1496 O O . ALA A 1 188 ? 15.576 -4.763 0.098 1.00 97.06 188 ALA A O 1
ATOM 1497 N N . ILE A 1 189 ? 14.730 -4.429 2.151 1.00 96.44 189 ILE A N 1
ATOM 1498 C CA . ILE A 1 189 ? 15.959 -3.876 2.744 1.00 96.44 189 ILE A CA 1
ATOM 1499 C C . ILE A 1 189 ? 17.056 -4.942 2.816 1.00 96.44 189 ILE A C 1
ATOM 1501 O O . ILE A 1 189 ? 18.196 -4.659 2.458 1.00 96.44 189 ILE A O 1
ATOM 1505 N N . HIS A 1 190 ? 16.719 -6.163 3.241 1.00 95.69 190 HIS A N 1
ATOM 1506 C CA . HIS A 1 190 ? 17.679 -7.259 3.370 1.00 95.69 190 HIS A CA 1
ATOM 1507 C C . HIS A 1 190 ? 18.343 -7.618 2.035 1.00 95.69 190 HIS A C 1
ATOM 1509 O O . HIS A 1 190 ? 19.563 -7.744 1.973 1.00 95.69 190 HIS A O 1
ATOM 1515 N N . TYR A 1 191 ? 17.555 -7.719 0.961 1.00 95.06 191 TYR A N 1
ATOM 1516 C CA . TYR A 1 191 ? 18.066 -8.026 -0.377 1.00 95.06 191 TYR A CA 1
ATOM 1517 C C . TYR A 1 191 ? 18.716 -6.825 -1.090 1.00 95.06 191 TYR A C 1
ATOM 1519 O O . TYR A 1 191 ? 19.294 -6.984 -2.166 1.00 95.06 191 TYR A O 1
ATOM 1527 N N . GLN A 1 192 ? 18.639 -5.606 -0.540 1.00 93.69 192 GLN A N 1
ATOM 1528 C CA . GLN A 1 192 ? 19.215 -4.426 -1.184 1.00 93.69 192 GLN A CA 1
ATOM 1529 C C . GLN A 1 192 ? 20.714 -4.298 -0.907 1.00 93.69 192 GLN A C 1
ATOM 1531 O O . GLN A 1 192 ? 21.153 -3.806 0.129 1.00 93.69 192 GLN A O 1
ATOM 1536 N N . GLU A 1 193 ? 21.522 -4.609 -1.916 1.00 85.06 193 GLU A N 1
ATOM 1537 C CA . GLU A 1 193 ? 22.957 -4.342 -1.875 1.00 85.06 193 GLU A CA 1
ATOM 1538 C C . GLU A 1 193 ? 23.251 -2.836 -1.973 1.00 85.06 193 GLU A C 1
ATOM 1540 O O . GLU A 1 193 ? 22.989 -2.195 -3.001 1.00 85.06 193 GLU A O 1
ATOM 1545 N N . ALA A 1 194 ? 23.847 -2.263 -0.925 1.00 69.56 194 ALA A N 1
ATOM 1546 C CA . ALA A 1 194 ? 24.189 -0.837 -0.865 1.00 69.56 194 ALA A CA 1
ATOM 1547 C C . ALA A 1 194 ? 25.253 -0.409 -1.897 1.00 69.56 194 ALA A C 1
ATOM 1549 O O . ALA A 1 194 ? 25.307 0.758 -2.276 1.00 69.56 194 ALA A O 1
ATOM 1550 N N . ARG A 1 195 ? 26.088 -1.348 -2.371 1.00 75.75 195 ARG A N 1
ATOM 1551 C CA . ARG A 1 195 ? 27.205 -1.083 -3.299 1.00 75.75 195 ARG A CA 1
ATOM 1552 C C . ARG A 1 195 ? 26.791 -1.014 -4.774 1.00 75.75 195 ARG A C 1
ATOM 1554 O O . ARG A 1 195 ? 27.619 -0.695 -5.621 1.00 75.75 195 ARG A O 1
ATOM 1561 N N . THR A 1 196 ? 25.530 -1.305 -5.092 1.00 78.19 196 THR A N 1
ATOM 1562 C CA . THR A 1 196 ? 25.025 -1.229 -6.471 1.00 78.19 196 THR A CA 1
ATOM 1563 C C . THR A 1 196 ? 24.771 0.223 -6.895 1.00 78.19 196 THR A C 1
ATOM 1565 O O . THR A 1 196 ? 24.392 1.045 -6.055 1.00 78.19 196 THR A O 1
ATOM 1568 N N . PRO A 1 197 ? 24.911 0.575 -8.189 1.00 73.94 197 PRO A N 1
ATOM 1569 C CA . PRO A 1 197 ? 24.516 1.892 -8.689 1.00 73.94 197 PRO A CA 1
ATOM 1570 C C . PRO A 1 197 ? 23.065 2.233 -8.304 1.00 73.94 197 PRO A C 1
ATOM 1572 O O . PRO A 1 197 ? 22.136 1.443 -8.516 1.00 73.94 197 PRO A O 1
ATOM 1575 N N . GLY A 1 198 ? 22.869 3.390 -7.666 1.00 81.00 198 GLY A N 1
ATOM 1576 C CA . GLY A 1 198 ? 21.572 3.822 -7.124 1.00 81.00 198 GLY A CA 1
ATOM 1577 C C . GLY A 1 198 ? 21.083 3.051 -5.885 1.00 81.00 198 GLY A C 1
ATOM 1578 O O . GLY A 1 198 ? 19.968 3.293 -5.425 1.00 81.00 198 GLY A O 1
ATOM 1579 N N . GLY A 1 199 ? 21.888 2.139 -5.328 1.00 87.25 199 GLY A N 1
ATOM 1580 C CA . GLY A 1 199 ? 21.530 1.302 -4.179 1.00 87.25 199 GLY A CA 1
ATOM 1581 C C . GLY A 1 199 ? 21.213 2.111 -2.923 1.00 87.25 199 GLY A C 1
ATOM 1582 O O . GLY A 1 199 ? 20.197 1.858 -2.283 1.00 87.25 199 GLY A O 1
ATOM 1583 N N . VAL A 1 200 ? 22.007 3.146 -2.626 1.00 90.44 200 VAL A N 1
ATOM 1584 C CA . VAL A 1 200 ? 21.772 4.057 -1.487 1.00 90.44 200 VAL A CA 1
ATOM 1585 C C . VAL A 1 200 ? 20.419 4.768 -1.601 1.00 90.44 200 VAL A C 1
ATOM 1587 O O . VAL A 1 200 ? 19.674 4.826 -0.628 1.00 90.44 200 VAL A O 1
ATOM 1590 N N . ARG A 1 201 ? 20.059 5.258 -2.797 1.00 89.94 201 ARG A N 1
ATOM 1591 C CA . ARG A 1 201 ? 18.771 5.933 -3.038 1.00 89.94 201 ARG A CA 1
ATOM 1592 C C . ARG A 1 201 ? 17.593 4.977 -2.841 1.00 89.94 201 ARG A C 1
ATOM 1594 O O . ARG A 1 201 ? 16.614 5.342 -2.193 1.00 89.94 201 ARG A O 1
ATOM 1601 N N . ARG A 1 202 ? 17.696 3.743 -3.352 1.00 92.31 202 ARG A N 1
ATOM 1602 C CA . ARG A 1 202 ? 16.678 2.699 -3.133 1.00 92.31 202 ARG A CA 1
ATOM 1603 C C . ARG A 1 202 ? 16.543 2.342 -1.656 1.00 92.31 202 ARG A C 1
ATOM 1605 O O . ARG A 1 202 ? 15.428 2.323 -1.150 1.00 92.31 202 ARG A O 1
ATOM 1612 N N . LEU A 1 203 ? 17.661 2.146 -0.957 1.00 94.81 203 LEU A N 1
ATOM 1613 C CA . LEU A 1 203 ? 17.657 1.854 0.474 1.00 94.81 203 LEU A CA 1
ATOM 1614 C C . LEU A 1 203 ? 16.991 2.981 1.277 1.00 94.81 203 LEU A C 1
ATOM 1616 O O . LEU A 1 203 ? 16.130 2.706 2.106 1.00 94.81 203 LEU A O 1
ATOM 1620 N N . ALA A 1 204 ? 17.307 4.243 0.973 1.00 95.50 204 ALA A N 1
ATOM 1621 C CA . ALA A 1 204 ? 16.651 5.393 1.593 1.00 95.50 204 ALA A CA 1
ATOM 1622 C C . ALA A 1 204 ? 15.131 5.395 1.348 1.00 95.50 204 ALA A C 1
ATOM 1624 O O . ALA A 1 204 ? 14.361 5.651 2.271 1.00 95.50 204 ALA A O 1
ATOM 1625 N N . ARG A 1 205 ? 14.680 5.047 0.133 1.00 96.19 205 ARG A N 1
ATOM 1626 C CA . ARG A 1 205 ? 13.249 4.913 -0.190 1.00 96.19 205 ARG A CA 1
ATOM 1627 C C . ARG A 1 205 ? 12.577 3.790 0.611 1.00 96.19 205 ARG A C 1
ATOM 1629 O O . ARG A 1 205 ? 11.440 3.957 1.049 1.00 96.19 205 ARG A O 1
ATOM 1636 N N . TYR A 1 206 ? 13.257 2.664 0.815 1.00 97.75 206 TYR A N 1
ATOM 1637 C CA . TYR A 1 206 ? 12.716 1.545 1.592 1.00 97.75 206 TYR A CA 1
ATOM 1638 C C . TYR A 1 206 ? 12.612 1.891 3.078 1.00 97.75 206 TYR A C 1
ATOM 1640 O O . TYR A 1 206 ? 11.567 1.667 3.687 1.00 97.75 206 TYR A O 1
ATOM 1648 N N . GLU A 1 207 ? 13.649 2.508 3.646 1.00 97.88 207 GLU A N 1
ATOM 1649 C CA . GLU A 1 207 ? 13.631 2.966 5.039 1.00 97.88 207 GLU A CA 1
ATOM 1650 C C . GLU A 1 207 ? 12.584 4.067 5.266 1.00 97.88 207 GLU A C 1
ATOM 1652 O O . GLU A 1 207 ? 11.908 4.067 6.293 1.00 97.88 207 GLU A O 1
ATOM 1657 N N . ALA A 1 208 ? 12.358 4.951 4.287 1.00 98.19 208 ALA A N 1
ATOM 1658 C CA . ALA A 1 208 ? 11.283 5.941 4.353 1.00 98.19 208 ALA A CA 1
ATOM 1659 C C . ALA A 1 208 ? 9.893 5.283 4.442 1.00 98.19 208 ALA A C 1
ATOM 1661 O O . ALA A 1 208 ? 9.074 5.677 5.276 1.00 98.19 208 ALA A O 1
ATOM 1662 N N . LEU A 1 209 ? 9.630 4.245 3.635 1.00 98.25 209 LEU A N 1
ATOM 1663 C CA . LEU A 1 209 ? 8.382 3.481 3.736 1.00 98.25 209 LEU A CA 1
ATOM 1664 C C . LEU A 1 209 ? 8.272 2.770 5.090 1.00 98.25 209 LEU A C 1
ATOM 1666 O O . LEU A 1 209 ? 7.219 2.818 5.723 1.00 98.25 209 LEU A O 1
ATOM 1670 N N . ARG A 1 210 ? 9.352 2.144 5.567 1.00 98.56 210 ARG A N 1
ATOM 1671 C CA . ARG A 1 210 ? 9.375 1.476 6.874 1.00 98.56 210 ARG A CA 1
ATOM 1672 C C . ARG A 1 210 ? 9.050 2.444 8.012 1.00 98.56 210 ARG A C 1
ATOM 1674 O O . ARG A 1 210 ? 8.236 2.110 8.869 1.00 98.56 210 ARG A O 1
ATOM 1681 N N . ALA A 1 211 ? 9.640 3.639 8.008 1.00 98.44 211 ALA A N 1
ATOM 1682 C CA . ALA A 1 211 ? 9.360 4.672 9.001 1.00 98.44 211 ALA A CA 1
ATOM 1683 C C . ALA A 1 211 ? 7.877 5.080 8.991 1.00 98.44 211 ALA A C 1
ATOM 1685 O O . ALA A 1 211 ? 7.248 5.110 10.048 1.00 98.44 211 ALA A O 1
ATOM 1686 N N . ARG A 1 212 ? 7.294 5.302 7.802 1.00 98.25 212 ARG A N 1
ATOM 1687 C CA . ARG A 1 212 ? 5.859 5.596 7.645 1.00 98.25 212 ARG A CA 1
ATOM 1688 C C . ARG A 1 212 ? 4.981 4.483 8.228 1.00 98.25 212 ARG A C 1
ATOM 1690 O O . ARG A 1 212 ? 4.094 4.758 9.026 1.00 98.25 212 ARG A O 1
ATOM 1697 N N . LEU A 1 213 ? 5.277 3.225 7.904 1.00 98.25 213 LEU A N 1
ATOM 1698 C CA . LEU A 1 213 ? 4.531 2.068 8.410 1.00 98.25 213 LEU A CA 1
ATOM 1699 C C . LEU A 1 213 ? 4.605 1.917 9.937 1.00 98.25 213 LEU A C 1
ATOM 1701 O O . LEU A 1 213 ? 3.631 1.502 10.566 1.00 98.25 213 LEU A O 1
ATOM 1705 N N . LEU 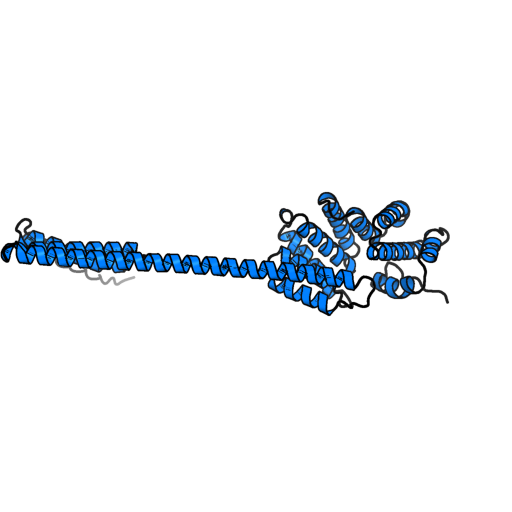A 1 214 ? 5.750 2.237 10.549 1.00 98.31 214 LEU A N 1
ATOM 1706 C CA . LEU A 1 214 ? 5.900 2.218 12.007 1.00 98.31 214 LEU A CA 1
ATOM 1707 C C . LEU A 1 214 ? 5.042 3.296 12.679 1.00 98.31 214 LEU A C 1
ATOM 1709 O O . LEU A 1 214 ? 4.405 3.001 13.691 1.00 98.31 214 LEU A O 1
ATOM 1713 N N . ILE A 1 215 ? 4.985 4.499 12.101 1.00 98.19 215 ILE A N 1
ATOM 1714 C CA . ILE A 1 215 ? 4.124 5.589 12.582 1.00 98.19 215 ILE A CA 1
ATOM 1715 C C . ILE A 1 215 ? 2.650 5.173 12.500 1.00 98.19 215 ILE A C 1
ATOM 1717 O O . ILE A 1 215 ? 1.929 5.280 13.490 1.00 98.19 215 ILE A O 1
ATOM 1721 N N . ASP A 1 216 ? 2.215 4.619 11.366 1.00 97.38 216 ASP A N 1
ATOM 1722 C CA . ASP A 1 216 ? 0.822 4.193 11.176 1.00 97.38 216 ASP A CA 1
ATOM 1723 C C . ASP A 1 216 ? 0.421 3.066 12.142 1.00 97.38 216 ASP A C 1
ATOM 1725 O O . ASP A 1 216 ? -0.692 3.050 12.683 1.00 97.38 216 ASP A O 1
ATOM 1729 N N . ARG A 1 217 ? 1.346 2.136 12.421 1.00 97.44 217 ARG A N 1
ATOM 1730 C CA . ARG A 1 217 ? 1.149 1.091 13.433 1.00 97.44 217 ARG A CA 1
ATOM 1731 C C . ARG A 1 217 ? 0.967 1.691 14.826 1.00 97.44 217 ARG A C 1
ATOM 1733 O O . ARG A 1 217 ? 0.009 1.341 15.509 1.00 97.44 217 ARG A O 1
ATOM 1740 N N . GLN A 1 218 ? 1.859 2.592 15.233 1.00 97.69 218 GLN A N 1
ATOM 1741 C CA . GLN A 1 218 ? 1.781 3.251 16.539 1.00 97.69 218 GLN A CA 1
ATOM 1742 C C . GLN A 1 218 ? 0.498 4.076 16.682 1.00 97.69 218 GLN A C 1
ATOM 1744 O O . GLN A 1 218 ? -0.136 4.031 17.733 1.00 97.69 218 GLN A O 1
ATOM 1749 N N . GLY A 1 219 ? 0.078 4.775 15.624 1.00 96.62 219 GLY A N 1
ATOM 1750 C CA . GLY A 1 219 ? -1.186 5.511 15.603 1.00 96.62 219 GLY A CA 1
ATOM 1751 C C . GLY A 1 219 ? -2.398 4.597 15.791 1.00 96.62 219 GLY A C 1
ATOM 1752 O O . GLY A 1 219 ? -3.280 4.896 16.595 1.00 96.62 219 GLY A O 1
ATOM 1753 N N . SER A 1 220 ? -2.414 3.445 15.116 1.00 94.56 220 SER A N 1
ATOM 1754 C CA . SER A 1 220 ? -3.482 2.444 15.259 1.00 94.56 220 SER A CA 1
ATOM 1755 C C . SER A 1 220 ? -3.537 1.859 16.676 1.00 94.56 220 SER A C 1
ATOM 1757 O O . SER A 1 220 ? -4.616 1.748 17.261 1.00 94.56 220 SER A O 1
ATOM 1759 N N . ASP A 1 221 ? -2.375 1.534 17.249 1.00 95.12 221 ASP A N 1
ATOM 1760 C CA . ASP A 1 221 ? -2.267 1.008 18.612 1.00 95.12 221 ASP A CA 1
ATOM 1761 C C . ASP A 1 221 ? -2.716 2.060 19.650 1.00 95.12 221 ASP A C 1
ATOM 1763 O O . ASP A 1 221 ? -3.454 1.734 20.583 1.00 95.12 221 ASP A O 1
ATOM 1767 N N . LEU A 1 222 ? -2.354 3.336 19.460 1.00 97.38 222 LEU A N 1
ATOM 1768 C CA . LEU A 1 222 ? -2.784 4.444 20.319 1.00 97.38 222 LEU A CA 1
ATOM 1769 C C . LEU A 1 222 ? -4.306 4.640 20.277 1.00 97.38 222 LEU A C 1
ATOM 1771 O O . LEU A 1 222 ? -4.937 4.757 21.327 1.00 97.38 222 LEU A O 1
ATOM 1775 N N . LEU A 1 223 ? -4.918 4.630 19.089 1.00 96.00 223 LEU A N 1
ATOM 1776 C CA . LEU A 1 223 ? -6.374 4.743 18.943 1.00 96.00 223 LEU A CA 1
ATOM 1777 C C . LEU A 1 223 ? -7.109 3.587 19.634 1.00 96.00 223 LEU A C 1
ATOM 1779 O O . LEU A 1 223 ? -8.123 3.811 20.300 1.00 96.00 223 LEU A O 1
ATOM 1783 N N . ALA A 1 224 ? -6.581 2.364 19.534 1.00 95.44 224 ALA A N 1
ATOM 1784 C CA . ALA A 1 224 ? -7.132 1.208 20.234 1.00 95.44 224 ALA A CA 1
ATOM 1785 C C . ALA A 1 224 ? -7.038 1.367 21.763 1.00 95.44 224 ALA A C 1
ATOM 1787 O O . ALA A 1 224 ? -8.018 1.116 22.469 1.00 95.44 224 ALA A O 1
ATOM 1788 N N . GLN A 1 225 ? -5.902 1.846 22.280 1.00 96.44 225 GLN A N 1
ATOM 1789 C CA . GLN A 1 225 ? -5.730 2.138 23.708 1.00 96.44 225 GLN A CA 1
ATOM 1790 C C . GLN A 1 225 ? -6.662 3.258 24.187 1.00 96.44 225 GLN A C 1
ATOM 1792 O O . GLN A 1 225 ? -7.240 3.155 25.269 1.00 96.44 225 GLN A O 1
ATOM 1797 N N . MET A 1 226 ? -6.864 4.307 23.384 1.00 96.75 226 MET A N 1
ATOM 1798 C CA . MET A 1 226 ? -7.809 5.383 23.696 1.00 96.75 226 MET A CA 1
ATOM 1799 C C . MET A 1 226 ? -9.248 4.867 23.761 1.00 96.75 226 MET A C 1
ATOM 1801 O O . MET A 1 226 ? -9.980 5.221 24.684 1.00 96.75 226 MET A O 1
ATOM 1805 N N . ALA A 1 227 ? -9.652 4.002 22.826 1.00 96.31 227 ALA A N 1
ATOM 1806 C CA . ALA A 1 227 ? -10.976 3.386 22.839 1.00 96.31 227 ALA A CA 1
ATOM 1807 C C . ALA A 1 227 ? -11.190 2.514 24.089 1.00 96.31 227 ALA A C 1
ATOM 1809 O O . ALA A 1 227 ? -12.234 2.608 24.735 1.00 96.31 227 ALA A O 1
ATOM 1810 N N . GLN A 1 228 ? -10.183 1.724 24.476 1.00 96.75 228 GLN A N 1
ATOM 1811 C CA . GLN A 1 228 ? -10.218 0.920 25.702 1.00 96.75 228 GLN A CA 1
ATOM 1812 C C . GLN A 1 228 ? -10.269 1.791 26.962 1.00 96.75 228 GLN A C 1
ATOM 1814 O O . GLN A 1 228 ? -11.090 1.554 27.843 1.00 96.75 228 GLN A O 1
ATOM 1819 N N . THR A 1 229 ? -9.440 2.835 27.029 1.00 97.19 229 THR A N 1
ATOM 1820 C CA . THR A 1 229 ? -9.409 3.773 28.162 1.00 97.19 229 THR A CA 1
ATOM 1821 C C . THR A 1 229 ? -10.741 4.502 28.303 1.00 97.19 229 THR A C 1
ATOM 1823 O O . THR A 1 229 ? -11.257 4.632 29.409 1.00 97.19 229 THR A O 1
ATOM 1826 N N . LYS A 1 230 ? -11.346 4.928 27.187 1.00 96.69 230 LYS A N 1
ATOM 1827 C CA . LYS A 1 230 ? -12.680 5.536 27.183 1.00 96.69 230 LYS A CA 1
ATOM 1828 C C . LYS A 1 230 ? -13.730 4.577 27.745 1.00 96.69 230 LYS A C 1
ATOM 1830 O O . LYS A 1 230 ? -14.465 4.961 28.647 1.00 96.69 230 LYS A O 1
ATOM 1835 N N . ALA A 1 231 ? -13.750 3.328 27.279 1.00 95.81 231 ALA A N 1
ATOM 1836 C CA . ALA A 1 231 ? -14.670 2.312 27.792 1.00 95.81 231 ALA A CA 1
ATOM 1837 C C . ALA A 1 231 ? -14.467 2.041 29.297 1.00 95.81 231 ALA A C 1
ATOM 1839 O O . ALA A 1 231 ? -15.441 1.874 30.035 1.00 95.81 231 ALA A O 1
ATOM 1840 N N . ALA A 1 232 ? -13.218 2.048 29.772 1.00 95.69 232 ALA A N 1
ATOM 1841 C CA . ALA A 1 232 ? -12.900 1.906 31.191 1.00 95.69 232 ALA A CA 1
ATOM 1842 C C . ALA A 1 232 ? -13.393 3.104 32.022 1.00 95.69 232 ALA A C 1
ATOM 1844 O O . ALA A 1 232 ? -13.972 2.906 33.087 1.00 95.69 232 ALA A O 1
ATOM 1845 N N . VAL A 1 233 ? -13.228 4.338 31.530 1.00 96.62 233 VAL A N 1
ATOM 1846 C CA . VAL A 1 233 ? -13.748 5.553 32.186 1.00 96.62 233 VAL A CA 1
ATOM 1847 C C . VAL A 1 233 ? -15.274 5.551 32.232 1.00 96.62 233 VAL A C 1
ATOM 1849 O O . VAL A 1 233 ? -15.846 5.885 33.267 1.00 96.62 233 VAL A O 1
ATOM 1852 N N . ASP A 1 234 ? -15.936 5.161 31.144 1.00 92.50 234 ASP A N 1
ATOM 1853 C CA . ASP A 1 234 ? -17.399 5.078 31.095 1.00 92.50 234 ASP A CA 1
ATOM 1854 C C . ASP A 1 234 ? -17.927 4.033 32.093 1.00 92.50 234 ASP A C 1
ATOM 1856 O O . ASP A 1 234 ? -18.900 4.292 32.802 1.00 92.50 234 ASP A O 1
ATOM 1860 N N . THR A 1 235 ? -17.228 2.902 32.231 1.00 92.38 235 THR A N 1
ATOM 1861 C CA . THR A 1 235 ? -17.534 1.880 33.246 1.00 92.38 235 THR A CA 1
ATOM 1862 C C . THR A 1 235 ? -17.338 2.428 34.663 1.00 92.38 235 THR A C 1
ATOM 1864 O O . THR A 1 235 ? -18.255 2.366 35.476 1.00 92.38 235 THR A O 1
ATOM 1867 N N . ALA A 1 236 ? -16.193 3.061 34.942 1.00 94.00 236 ALA A N 1
ATOM 1868 C CA . ALA A 1 236 ? -15.900 3.638 36.255 1.00 94.00 236 ALA A CA 1
ATOM 1869 C C . ALA A 1 236 ? -16.888 4.750 36.650 1.00 94.00 236 ALA A C 1
ATOM 1871 O O . ALA A 1 236 ? -17.251 4.877 37.819 1.00 94.00 236 ALA A O 1
ATOM 1872 N N . ARG A 1 237 ? -17.358 5.553 35.686 1.00 91.69 237 ARG A N 1
ATOM 1873 C CA . ARG A 1 237 ? -18.431 6.534 35.912 1.00 91.69 237 ARG A CA 1
ATOM 1874 C C . ARG A 1 237 ? -19.745 5.854 36.284 1.00 91.69 237 ARG A C 1
ATOM 1876 O O . ARG A 1 237 ? -20.422 6.336 37.188 1.00 91.69 237 ARG A O 1
ATOM 1883 N N . GLY A 1 238 ? -20.089 4.750 35.621 1.00 87.94 238 GLY A N 1
ATOM 1884 C CA . GLY A 1 238 ? -21.239 3.921 35.984 1.00 87.94 238 GLY A CA 1
ATOM 1885 C C . GLY A 1 238 ? -21.159 3.442 37.434 1.00 87.94 238 GLY A C 1
ATOM 1886 O O . GLY A 1 238 ? -22.092 3.669 38.205 1.00 87.94 238 GLY A O 1
ATOM 1887 N N . ASP A 1 239 ? -20.006 2.900 37.831 1.00 88.38 239 ASP A N 1
ATOM 1888 C CA . ASP A 1 239 ? -19.758 2.428 39.199 1.00 88.38 239 ASP A CA 1
ATOM 1889 C C . ASP A 1 239 ? -19.861 3.568 40.230 1.00 88.38 239 ASP A C 1
ATOM 1891 O O . ASP A 1 239 ? -20.455 3.404 41.298 1.00 88.38 239 ASP A O 1
ATOM 1895 N N . GLN A 1 240 ? -19.336 4.757 39.912 1.00 91.88 240 GLN A N 1
ATOM 1896 C CA . GLN A 1 240 ? -19.441 5.940 40.776 1.00 91.88 240 GLN A CA 1
ATOM 1897 C C . GLN A 1 240 ? -20.886 6.421 40.936 1.00 91.88 240 GLN A C 1
ATOM 1899 O O . GLN A 1 240 ? -21.305 6.730 42.053 1.00 91.88 240 GLN A O 1
ATOM 1904 N N . VAL A 1 241 ? -21.662 6.471 39.848 1.00 88.12 241 VAL A N 1
ATOM 1905 C CA . VAL A 1 241 ? -23.089 6.834 39.898 1.00 88.12 241 VAL A CA 1
ATOM 1906 C C . VAL A 1 241 ? -23.869 5.811 40.723 1.00 88.12 241 VAL A C 1
ATOM 1908 O O . VAL A 1 241 ? -24.713 6.195 41.533 1.00 88.12 241 VAL A O 1
ATOM 1911 N N . GLN A 1 242 ? -23.549 4.523 40.587 1.00 84.75 242 GLN A N 1
ATOM 1912 C CA . GLN A 1 242 ? -24.151 3.470 41.397 1.00 84.75 242 GLN A CA 1
ATOM 1913 C C . GLN A 1 242 ? -23.820 3.644 42.885 1.00 84.75 242 GLN A C 1
ATOM 1915 O O . GLN A 1 242 ? -24.723 3.583 43.719 1.00 84.75 242 GLN A O 1
ATOM 1920 N N . LEU A 1 243 ? -22.556 3.907 43.229 1.00 90.88 243 LEU A N 1
ATOM 1921 C CA . LEU A 1 243 ? -22.124 4.112 44.614 1.00 90.88 243 LEU A CA 1
ATOM 1922 C C . LEU A 1 243 ? -22.768 5.359 45.238 1.00 90.88 243 LEU A C 1
ATOM 1924 O O . LEU A 1 243 ? -23.218 5.304 46.383 1.00 90.88 243 LEU A O 1
ATOM 1928 N N . LEU A 1 244 ? -22.888 6.454 44.478 1.00 90.12 244 LEU A N 1
ATOM 1929 C CA . LEU A 1 244 ? -23.620 7.654 44.898 1.00 90.12 244 LEU A CA 1
ATOM 1930 C C . LEU A 1 244 ? -25.108 7.363 45.130 1.00 90.12 244 LEU A C 1
ATOM 1932 O O . LEU A 1 244 ? -25.660 7.802 46.138 1.00 90.12 244 LEU A O 1
ATOM 1936 N N . GLY A 1 245 ? -25.746 6.593 44.242 1.00 85.38 245 GLY A N 1
ATOM 1937 C CA . GLY A 1 245 ? -27.140 6.170 44.398 1.00 85.38 245 GLY A CA 1
ATOM 1938 C C . GLY A 1 245 ? -27.360 5.315 45.649 1.00 85.38 245 GLY A C 1
ATOM 1939 O O . GLY A 1 245 ? -28.308 5.551 46.398 1.00 85.38 245 GLY A O 1
ATOM 1940 N N . VAL A 1 246 ? -26.446 4.375 45.922 1.00 86.06 246 VAL A N 1
ATOM 1941 C CA . VAL A 1 246 ? -26.470 3.538 47.133 1.00 86.06 246 VAL A CA 1
ATOM 1942 C C . VAL A 1 246 ? -26.328 4.402 48.388 1.00 86.06 246 VAL A C 1
ATOM 1944 O O . VAL A 1 246 ? -27.130 4.276 49.312 1.00 86.06 246 VAL A O 1
ATOM 1947 N N . LEU A 1 247 ? -25.344 5.307 48.421 1.00 90.25 247 LEU A N 1
ATOM 1948 C CA . LEU A 1 247 ? -25.093 6.177 49.572 1.00 90.25 247 LEU A CA 1
ATOM 1949 C C . LEU A 1 247 ? -26.281 7.108 49.853 1.00 90.25 247 LEU A C 1
ATOM 1951 O O . LEU A 1 247 ? -26.701 7.236 51.003 1.00 90.25 247 LEU A O 1
ATOM 1955 N N . ALA A 1 248 ? -26.851 7.723 48.813 1.00 88.94 248 ALA A N 1
ATOM 1956 C CA . ALA A 1 248 ? -28.018 8.592 48.941 1.00 88.94 248 ALA A CA 1
ATOM 1957 C C . ALA A 1 248 ? -29.224 7.846 49.535 1.00 88.94 248 ALA A C 1
ATOM 1959 O O . ALA A 1 248 ? -29.898 8.367 50.424 1.00 88.94 248 ALA A O 1
ATOM 1960 N N . ALA A 1 249 ? -29.462 6.607 49.098 1.00 83.06 249 ALA A N 1
ATOM 1961 C CA . ALA A 1 249 ? -30.542 5.782 49.625 1.00 83.06 249 ALA A CA 1
ATOM 1962 C C . ALA A 1 249 ? -30.310 5.361 51.089 1.00 83.06 249 ALA A C 1
ATOM 1964 O O . ALA A 1 249 ? -31.255 5.363 51.879 1.00 83.06 249 ALA A O 1
ATOM 1965 N N . VAL A 1 250 ? -29.064 5.065 51.481 1.00 85.75 250 VAL A N 1
ATOM 1966 C CA . VAL A 1 250 ? -28.707 4.781 52.884 1.00 85.75 250 VAL A CA 1
ATOM 1967 C C . VAL A 1 250 ? -28.943 6.003 53.775 1.00 85.75 250 VAL A C 1
ATOM 1969 O O . VAL A 1 250 ? -29.546 5.872 54.839 1.00 85.75 250 VAL A O 1
ATOM 1972 N N . ILE A 1 251 ? -28.520 7.197 53.343 1.00 90.25 251 ILE A N 1
ATOM 1973 C CA . ILE A 1 251 ? -28.749 8.440 54.097 1.00 90.25 251 ILE A CA 1
ATOM 1974 C C . ILE A 1 251 ? -30.253 8.693 54.256 1.00 90.25 251 ILE A C 1
ATOM 1976 O O . ILE A 1 251 ? -30.707 8.923 55.375 1.00 90.25 251 ILE A O 1
ATOM 1980 N N . ALA A 1 252 ? -31.030 8.581 53.171 1.00 85.94 252 ALA A N 1
ATOM 1981 C CA . ALA A 1 252 ? -32.482 8.746 53.210 1.00 85.94 252 ALA A CA 1
ATOM 1982 C C . ALA A 1 252 ? -33.145 7.780 54.207 1.00 85.94 252 ALA A C 1
ATOM 1984 O O . ALA A 1 252 ? -33.944 8.215 55.034 1.00 85.94 252 ALA A O 1
ATOM 1985 N N . LEU A 1 253 ? -32.755 6.498 54.195 1.00 81.38 253 LEU A N 1
ATOM 1986 C CA . LEU A 1 253 ? -33.260 5.489 55.131 1.00 81.38 253 LEU A CA 1
ATOM 1987 C C . LEU A 1 253 ? -32.993 5.873 56.592 1.00 81.38 253 LEU A C 1
ATOM 1989 O O . LEU A 1 253 ? -33.904 5.826 57.418 1.00 81.38 253 LEU A O 1
ATOM 1993 N N . ILE A 1 254 ? -31.754 6.265 56.910 1.00 88.19 254 ILE A N 1
ATOM 1994 C CA . ILE A 1 254 ? -31.353 6.648 58.270 1.00 88.19 254 ILE A CA 1
ATOM 1995 C C . ILE A 1 254 ? -32.130 7.889 58.722 1.00 88.19 254 ILE A C 1
ATOM 1997 O O . ILE A 1 254 ? -32.667 7.906 59.828 1.00 88.19 254 ILE A O 1
ATOM 2001 N N . THR A 1 255 ? -32.239 8.917 57.873 1.00 89.56 255 THR A N 1
ATOM 2002 C CA . THR A 1 255 ? -32.985 10.142 58.197 1.00 89.56 255 THR A CA 1
ATOM 2003 C C . THR A 1 255 ? -34.462 9.851 58.450 1.00 89.56 255 THR A C 1
ATOM 2005 O O . THR A 1 255 ? -35.025 10.361 59.422 1.00 89.56 255 THR A O 1
ATOM 2008 N N . THR A 1 256 ? -35.090 9.001 57.632 1.00 86.12 256 THR A N 1
ATOM 2009 C CA . THR A 1 256 ? -36.479 8.583 57.849 1.00 86.12 256 THR A CA 1
ATOM 2010 C C . THR A 1 256 ? -36.628 7.805 59.154 1.00 86.12 256 THR A C 1
ATOM 2012 O O . THR A 1 256 ? -37.502 8.141 59.950 1.00 86.12 256 THR A O 1
ATOM 2015 N N . ALA A 1 257 ? -35.752 6.834 59.429 1.00 82.94 257 ALA A N 1
ATOM 2016 C CA . ALA A 1 257 ? -35.802 6.039 60.657 1.00 82.94 257 ALA A CA 1
ATOM 2017 C C . ALA A 1 257 ? -35.665 6.905 61.922 1.00 82.94 257 ALA A C 1
ATOM 2019 O O . ALA A 1 257 ? -36.462 6.774 62.849 1.00 82.94 257 ALA A O 1
ATOM 2020 N N . VAL A 1 258 ? -34.707 7.840 61.942 1.00 89.94 258 VAL A N 1
ATOM 2021 C CA . VAL A 1 258 ? -34.511 8.778 63.063 1.00 89.94 258 VAL A CA 1
ATOM 2022 C C . VAL A 1 258 ? -35.716 9.708 63.230 1.00 89.94 258 VAL A C 1
ATOM 2024 O O . VAL A 1 258 ? -36.149 9.968 64.353 1.00 89.94 258 VAL A O 1
ATOM 2027 N N . THR A 1 259 ? -36.288 10.199 62.128 1.00 88.19 259 THR A N 1
ATOM 2028 C CA . THR A 1 259 ? -37.463 11.084 62.171 1.00 88.19 259 THR A CA 1
ATOM 2029 C C . THR A 1 259 ? -38.675 10.366 62.759 1.00 88.19 259 THR A C 1
ATOM 2031 O O . THR A 1 259 ? -39.350 10.923 63.622 1.00 88.19 259 THR A O 1
ATOM 2034 N N . VAL A 1 260 ? -38.921 9.121 62.339 1.00 84.25 260 VAL A N 1
ATOM 2035 C CA . VAL A 1 260 ? -40.013 8.304 62.883 1.00 84.25 260 VAL A CA 1
ATOM 2036 C C . VAL A 1 260 ? -39.783 8.027 64.369 1.00 84.25 260 VAL A C 1
ATOM 2038 O O . VAL A 1 260 ? -40.679 8.264 65.171 1.00 84.25 260 VAL A O 1
ATOM 2041 N N . ALA A 1 261 ? -38.570 7.618 64.754 1.00 84.94 261 ALA A N 1
ATOM 2042 C CA . ALA A 1 261 ? -38.243 7.284 66.140 1.00 84.94 261 ALA A CA 1
ATOM 2043 C C . ALA A 1 261 ? -38.356 8.469 67.117 1.00 84.94 261 ALA A C 1
ATOM 2045 O O . ALA A 1 261 ? -38.558 8.259 68.309 1.00 84.94 261 ALA A O 1
ATOM 2046 N N . THR A 1 262 ? -38.198 9.708 66.638 1.00 90.75 262 THR A N 1
ATOM 2047 C CA . THR A 1 262 ? -38.182 10.907 67.497 1.00 90.75 262 THR A CA 1
ATOM 2048 C C . THR A 1 262 ? -39.511 11.650 67.569 1.00 90.75 262 THR A C 1
ATOM 2050 O O . THR A 1 262 ? -39.677 12.472 68.469 1.00 90.75 262 THR A O 1
ATOM 2053 N N . ARG A 1 263 ? -40.441 11.427 66.630 1.00 88.75 263 ARG A N 1
ATOM 2054 C CA . ARG A 1 263 ? -41.639 12.277 66.483 1.00 88.75 263 ARG A CA 1
ATOM 2055 C C . ARG A 1 263 ? -42.973 11.540 66.445 1.00 88.75 263 ARG A C 1
ATOM 2057 O O . ARG A 1 263 ? -43.995 12.219 66.431 1.00 88.75 263 ARG A O 1
ATOM 2064 N N . ILE A 1 264 ? -42.984 10.211 66.370 1.00 87.94 264 ILE A N 1
ATOM 2065 C CA . ILE A 1 264 ? -44.200 9.442 66.081 1.00 87.94 264 ILE A CA 1
ATOM 2066 C C . ILE A 1 264 ? -44.388 8.357 67.139 1.00 87.94 264 ILE A C 1
ATOM 2068 O O . ILE A 1 264 ? -43.438 7.655 67.484 1.00 87.94 264 ILE A O 1
ATOM 2072 N N . ASP A 1 265 ? -45.617 8.219 67.641 1.00 87.25 265 ASP A N 1
ATOM 2073 C CA . ASP A 1 265 ? -45.991 7.130 68.539 1.00 87.25 265 ASP A CA 1
ATOM 2074 C C . ASP A 1 265 ? -45.840 5.767 67.851 1.00 87.25 265 ASP A C 1
ATOM 2076 O O . ASP A 1 265 ? -45.998 5.619 66.637 1.00 87.25 265 ASP A O 1
ATOM 2080 N N . VAL A 1 266 ? -45.526 4.738 68.640 1.00 82.25 266 VAL A N 1
ATOM 2081 C CA . VAL A 1 266 ? -45.144 3.410 68.129 1.00 82.25 266 VAL A CA 1
ATOM 2082 C C . VAL A 1 266 ? -46.228 2.791 67.232 1.00 82.25 266 VAL A C 1
ATOM 2084 O O . VAL A 1 266 ? -45.887 2.109 66.265 1.00 82.25 266 VAL A O 1
ATOM 2087 N N . SER A 1 267 ? -47.513 3.053 67.506 1.00 86.25 267 SER A N 1
ATOM 2088 C CA . SER A 1 267 ? -48.635 2.552 66.695 1.00 86.25 267 SER A CA 1
ATOM 2089 C C . SER A 1 267 ? -48.636 3.107 65.270 1.00 86.25 267 SER A C 1
ATOM 2091 O O . SER A 1 267 ? -48.939 2.377 64.328 1.00 86.25 267 SER A O 1
ATOM 2093 N N . ASP A 1 268 ? -48.230 4.365 65.106 1.00 86.19 268 ASP A N 1
ATOM 2094 C CA . ASP A 1 268 ? -48.308 5.093 63.837 1.00 86.19 268 ASP A CA 1
ATOM 2095 C C . ASP A 1 268 ? -46.967 5.058 63.084 1.00 86.19 268 ASP A C 1
ATOM 2097 O O . ASP A 1 268 ? -46.906 5.250 61.868 1.00 86.19 268 ASP A O 1
ATOM 2101 N N . GLY A 1 269 ? -45.871 4.760 63.790 1.00 85.62 269 GLY A N 1
ATOM 2102 C CA . GLY A 1 269 ? -44.531 4.657 63.215 1.00 85.62 269 GLY A CA 1
ATOM 2103 C C . GLY A 1 269 ? -44.308 3.403 62.362 1.00 85.62 269 GLY A C 1
ATOM 2104 O O . GLY A 1 269 ? -43.592 3.463 61.360 1.00 85.62 269 GLY A O 1
ATOM 2105 N N . VAL A 1 270 ? -44.931 2.269 62.711 1.00 86.75 270 VAL A N 1
ATOM 2106 C CA . VAL A 1 270 ? -44.731 0.986 62.002 1.00 86.75 270 VAL A CA 1
ATOM 2107 C C . VAL A 1 270 ? -45.164 1.045 60.526 1.00 86.75 270 VAL A C 1
ATOM 2109 O O . VAL A 1 270 ? -44.351 0.677 59.669 1.00 86.75 270 VAL A O 1
ATOM 2112 N N . PRO A 1 271 ? -46.371 1.541 60.172 1.00 88.12 271 PRO A N 1
ATOM 2113 C CA . PRO A 1 271 ? -46.776 1.681 58.772 1.00 88.12 271 PRO A CA 1
ATOM 2114 C C . PRO A 1 271 ? -45.846 2.610 57.984 1.00 88.12 271 PRO A C 1
ATOM 2116 O O . PRO A 1 271 ? -45.483 2.306 56.849 1.00 88.12 271 PRO A O 1
ATOM 2119 N N . LEU A 1 272 ? -45.396 3.712 58.595 1.00 85.50 272 LEU A N 1
ATOM 2120 C CA . LEU A 1 272 ? -44.472 4.659 57.966 1.00 85.50 272 LEU A CA 1
ATOM 2121 C C . LEU A 1 272 ? -43.108 4.029 57.656 1.00 85.50 272 LEU A C 1
ATOM 2123 O O . LEU A 1 272 ? -42.579 4.236 56.563 1.00 85.50 272 LEU A O 1
ATOM 2127 N N . ILE A 1 273 ? -42.560 3.215 58.565 1.00 86.56 273 ILE A N 1
ATOM 2128 C CA . ILE A 1 273 ? -41.303 2.481 58.334 1.00 86.56 273 ILE A CA 1
ATOM 2129 C C . ILE A 1 273 ? -41.464 1.452 57.206 1.00 86.56 273 ILE A C 1
ATOM 2131 O O . ILE A 1 273 ? -40.563 1.313 56.374 1.00 86.56 273 ILE A O 1
ATOM 2135 N N . LEU A 1 274 ? -42.604 0.753 57.143 1.00 89.75 274 LEU A N 1
ATOM 2136 C CA . LEU A 1 274 ? -42.917 -0.196 56.068 1.00 89.75 274 LEU A CA 1
ATOM 2137 C C . LEU A 1 274 ? -43.004 0.498 54.702 1.00 89.75 274 LEU A C 1
ATOM 2139 O O . LEU A 1 274 ? -42.356 0.041 53.760 1.00 89.75 274 LEU A O 1
ATOM 2143 N N . VAL A 1 275 ? -43.732 1.619 54.595 1.00 90.69 275 VAL A N 1
ATOM 2144 C CA . VAL A 1 275 ? -43.808 2.408 53.348 1.00 90.69 275 VAL A CA 1
ATOM 2145 C C . VAL A 1 275 ? -42.432 2.927 52.950 1.00 90.69 275 VAL A C 1
ATOM 2147 O O . VAL A 1 275 ? -42.059 2.832 51.781 1.00 90.69 275 VAL A O 1
ATOM 2150 N N . ALA A 1 276 ? -41.660 3.458 53.900 1.00 86.56 276 ALA A N 1
ATOM 2151 C CA . ALA A 1 276 ? -40.327 3.980 53.626 1.00 86.56 276 ALA A CA 1
ATOM 2152 C C . ALA A 1 276 ? -39.390 2.881 53.104 1.00 86.56 276 ALA A C 1
ATOM 2154 O O . ALA A 1 276 ? -38.753 3.049 52.065 1.00 86.56 276 ALA A O 1
ATOM 2155 N N . THR A 1 277 ? -39.362 1.727 53.774 1.00 87.00 277 THR A N 1
ATOM 2156 C CA . THR A 1 277 ? -38.521 0.586 53.388 1.00 87.00 277 THR A CA 1
ATOM 2157 C C . THR A 1 277 ? -38.958 0.008 52.040 1.00 87.00 277 THR A C 1
ATOM 2159 O O . THR A 1 277 ? -38.114 -0.264 51.183 1.00 87.00 277 THR A O 1
ATOM 2162 N N . GLY A 1 278 ? -40.268 -0.113 51.801 1.00 90.62 278 GLY A N 1
ATOM 2163 C CA . GLY A 1 278 ? -40.821 -0.534 50.513 1.00 90.62 278 GLY A CA 1
ATOM 2164 C C . GLY A 1 278 ? -40.435 0.416 49.378 1.00 90.62 278 GLY A C 1
ATOM 2165 O O . GLY A 1 278 ? -39.903 -0.019 48.357 1.00 90.62 278 GLY A O 1
ATOM 2166 N N . SER A 1 279 ? -40.594 1.724 49.595 1.00 90.12 279 SER A N 1
ATOM 2167 C CA . SER A 1 279 ? -40.229 2.771 48.629 1.00 90.12 279 SER A CA 1
ATOM 2168 C C . SER A 1 279 ? -38.734 2.757 48.301 1.00 90.12 279 SER A C 1
ATOM 2170 O O . SER A 1 279 ? -38.357 2.843 47.133 1.00 90.12 279 SER A O 1
ATOM 2172 N N . ILE A 1 280 ? -37.876 2.581 49.310 1.00 86.31 280 ILE A N 1
ATOM 2173 C CA . ILE A 1 280 ? -36.420 2.477 49.136 1.00 86.31 280 ILE A CA 1
ATOM 2174 C C . ILE A 1 280 ? -36.048 1.205 48.366 1.00 86.31 280 ILE A C 1
ATOM 2176 O O . ILE A 1 280 ? -35.203 1.261 47.475 1.00 86.31 280 ILE A O 1
ATOM 2180 N N . THR A 1 281 ? -36.708 0.077 48.638 1.00 89.31 281 THR A N 1
ATOM 2181 C CA . THR A 1 281 ? -36.472 -1.190 47.922 1.00 89.31 281 THR A CA 1
ATOM 2182 C C . THR A 1 281 ? -36.847 -1.078 46.439 1.00 89.31 281 THR A C 1
ATOM 2184 O O . THR A 1 281 ? -36.108 -1.548 45.566 1.00 89.31 281 THR A O 1
ATOM 2187 N N . ILE A 1 282 ? -37.959 -0.400 46.130 1.00 90.75 282 ILE A N 1
ATOM 2188 C CA . ILE A 1 282 ? -38.364 -0.099 44.748 1.00 90.75 282 ILE A CA 1
ATOM 2189 C C . ILE A 1 282 ? -37.339 0.829 44.091 1.00 90.75 282 ILE A C 1
ATOM 2191 O O . ILE A 1 282 ? -36.861 0.528 42.998 1.00 90.75 282 ILE A O 1
ATOM 2195 N N . ALA A 1 283 ? -36.952 1.919 44.761 1.00 86.50 283 ALA A N 1
ATOM 2196 C CA . ALA A 1 283 ? -35.968 2.867 44.243 1.00 86.50 283 ALA A CA 1
ATOM 2197 C C . ALA A 1 283 ? -34.623 2.188 43.936 1.00 86.50 283 ALA A C 1
ATOM 2199 O O . ALA A 1 283 ? -34.055 2.416 42.869 1.00 86.50 283 ALA A O 1
ATOM 2200 N N . PHE A 1 284 ? -34.152 1.289 44.808 1.00 84.00 284 PHE A N 1
ATOM 2201 C CA . PHE A 1 284 ? -32.949 0.485 44.575 1.00 84.00 284 PHE A CA 1
ATOM 2202 C C . PHE A 1 284 ? -33.088 -0.474 43.397 1.00 84.00 284 PHE A C 1
ATOM 2204 O O . PHE A 1 284 ? -32.140 -0.648 42.636 1.00 84.00 284 PHE A O 1
ATOM 2211 N N . SER A 1 285 ? -34.260 -1.080 43.220 1.00 88.81 285 SER A N 1
ATOM 2212 C CA . SER A 1 285 ? -34.525 -1.952 42.074 1.00 88.81 285 SER A CA 1
ATOM 2213 C C . SER A 1 285 ? -34.500 -1.151 40.766 1.00 88.81 285 SER A C 1
ATOM 2215 O O . SER A 1 285 ? -33.859 -1.562 39.802 1.00 88.81 285 SER A O 1
ATOM 2217 N N . CYS A 1 286 ? -35.093 0.045 40.746 1.00 85.88 286 CYS A N 1
ATOM 2218 C CA . CYS A 1 286 ? -35.010 0.963 39.607 1.00 85.88 286 CYS A CA 1
ATOM 2219 C C . CYS A 1 286 ? -33.575 1.460 39.355 1.00 85.88 286 CYS A C 1
ATOM 2221 O O . CYS A 1 286 ? -33.147 1.540 38.206 1.00 85.88 286 CYS A O 1
ATOM 2223 N N . LEU A 1 287 ? -32.804 1.746 40.409 1.00 81.31 287 LEU A N 1
ATOM 2224 C CA . LEU A 1 287 ? -31.393 2.131 40.303 1.00 81.31 287 LEU A CA 1
ATOM 2225 C C . LEU A 1 287 ? -30.519 0.989 39.780 1.00 81.31 287 LEU A C 1
ATOM 2227 O O . LEU A 1 287 ? -29.667 1.225 38.932 1.00 81.31 287 LEU A O 1
ATOM 2231 N N . MET A 1 288 ? -30.743 -0.251 40.222 1.00 83.00 288 MET A N 1
ATOM 2232 C CA . MET A 1 288 ? -30.053 -1.429 39.682 1.00 83.00 288 MET A CA 1
ATOM 2233 C C . MET A 1 288 ? -30.364 -1.638 38.199 1.00 83.00 288 MET A C 1
ATOM 2235 O O . MET A 1 288 ? -29.486 -2.022 37.428 1.00 83.00 288 MET A O 1
ATOM 2239 N N . TRP A 1 289 ? -31.595 -1.352 37.776 1.00 84.94 289 TRP A N 1
ATOM 2240 C CA . TRP A 1 289 ? -31.942 -1.357 36.359 1.00 84.94 289 TRP A CA 1
ATOM 2241 C C . TRP A 1 289 ? -31.180 -0.280 35.581 1.00 84.94 289 TRP A C 1
ATOM 2243 O O . TRP A 1 289 ? -30.559 -0.584 34.563 1.00 84.94 289 TRP A O 1
ATOM 2253 N N . ALA A 1 290 ? -31.164 0.952 36.099 1.00 79.81 290 ALA A N 1
ATOM 2254 C CA . ALA A 1 290 ? -30.430 2.072 35.511 1.00 79.81 290 ALA A CA 1
ATOM 2255 C C . ALA A 1 290 ? -28.906 1.840 35.485 1.00 79.81 290 ALA A C 1
ATOM 2257 O O . ALA A 1 290 ? -28.237 2.267 34.549 1.00 79.81 290 ALA A O 1
ATOM 2258 N N . GLY A 1 291 ? -28.368 1.103 36.462 1.00 77.50 291 GLY A N 1
ATOM 2259 C CA . GLY A 1 291 ? -26.969 0.668 36.545 1.00 77.50 291 GLY A CA 1
ATOM 2260 C C . GLY A 1 291 ? -26.580 -0.438 35.556 1.00 77.50 291 GLY A C 1
ATOM 2261 O O . GLY A 1 291 ? -25.484 -0.982 35.646 1.00 77.50 291 GLY A O 1
ATOM 2262 N N . GLY A 1 292 ? -27.454 -0.798 34.611 1.00 81.25 292 GLY A N 1
ATOM 2263 C CA . GLY A 1 292 ? -27.101 -1.680 33.499 1.00 81.25 292 GLY A CA 1
ATOM 2264 C C . GLY A 1 292 ? -27.208 -3.176 33.796 1.00 81.25 292 GLY A C 1
ATOM 2265 O O . GLY A 1 292 ? -26.584 -3.985 33.103 1.00 81.25 292 GLY A O 1
ATOM 2266 N N . VAL A 1 293 ? -28.011 -3.591 34.786 1.00 82.81 293 VAL A N 1
ATOM 2267 C CA . VAL A 1 293 ? -28.311 -5.017 34.992 1.00 82.81 293 VAL A CA 1
ATOM 2268 C C . VAL A 1 293 ? -28.955 -5.592 33.723 1.00 82.81 293 VAL A C 1
ATOM 2270 O O . VAL A 1 293 ? -30.100 -5.300 33.388 1.00 82.81 293 VAL A O 1
ATOM 2273 N N . ARG A 1 294 ? -28.208 -6.457 33.021 1.00 81.69 294 ARG A N 1
ATOM 2274 C CA . ARG A 1 294 ? -28.576 -7.030 31.709 1.00 81.69 294 ARG A CA 1
ATOM 2275 C C . ARG A 1 294 ? -29.887 -7.826 31.679 1.00 81.69 294 ARG A C 1
ATOM 2277 O O . ARG A 1 294 ? -30.406 -8.067 30.596 1.00 81.69 294 ARG A O 1
ATOM 2284 N N . SER A 1 295 ? -30.402 -8.276 32.824 1.00 89.19 295 SER A N 1
ATOM 2285 C CA . SER A 1 295 ? -31.607 -9.110 32.897 1.00 89.19 295 SER A CA 1
ATOM 2286 C C . SER A 1 295 ? -32.660 -8.487 33.804 1.00 89.19 295 SER A C 1
ATOM 2288 O O . SER A 1 295 ? -32.491 -8.436 35.023 1.00 89.19 295 SER A O 1
ATOM 2290 N N . VAL A 1 296 ? -33.777 -8.082 33.195 1.00 89.31 296 VAL A N 1
ATOM 2291 C CA . VAL A 1 296 ? -34.943 -7.491 33.874 1.00 89.31 296 VAL A CA 1
ATOM 2292 C C . VAL A 1 296 ? -35.511 -8.428 34.949 1.00 89.31 296 VAL A C 1
ATOM 2294 O O . VAL A 1 296 ? -35.995 -7.970 35.980 1.00 89.31 296 VAL A O 1
ATOM 2297 N N . TRP A 1 297 ? -35.365 -9.746 34.784 1.00 91.75 297 TRP A N 1
ATOM 2298 C CA . TRP A 1 297 ? -35.832 -10.743 35.754 1.00 91.75 297 TRP A CA 1
ATOM 2299 C C . TRP A 1 297 ? -35.192 -10.617 37.137 1.00 91.75 297 TRP A C 1
ATOM 2301 O O . TRP A 1 297 ? -35.818 -10.974 38.130 1.00 91.75 297 TRP A O 1
ATOM 2311 N N . ARG A 1 298 ? -33.973 -10.072 37.234 1.00 88.38 298 ARG A N 1
ATOM 2312 C CA . ARG A 1 298 ? -33.310 -9.849 38.530 1.00 88.38 298 ARG A CA 1
ATOM 2313 C C . ARG A 1 298 ? -33.919 -8.690 39.326 1.00 88.38 298 ARG A C 1
ATOM 2315 O O . ARG A 1 298 ? -33.650 -8.579 40.515 1.00 88.38 298 ARG A O 1
ATOM 2322 N N . LEU A 1 299 ? -34.735 -7.851 38.688 1.00 91.69 299 LEU A N 1
ATOM 2323 C CA . LEU A 1 299 ? -35.387 -6.692 39.305 1.00 91.69 299 LEU A CA 1
ATOM 2324 C C . LEU A 1 299 ? -36.742 -7.054 39.918 1.00 91.69 299 LEU A C 1
ATOM 2326 O O . LEU A 1 299 ? -37.168 -6.433 40.889 1.00 91.69 299 LEU A O 1
ATOM 2330 N N . VAL A 1 300 ? -37.404 -8.071 39.357 1.00 93.25 300 VAL A N 1
ATOM 2331 C CA . VAL A 1 300 ? -38.761 -8.488 39.737 1.00 93.25 300 VAL A CA 1
ATOM 2332 C C . VAL A 1 300 ? -38.885 -8.760 41.241 1.00 93.25 300 VAL A C 1
ATOM 2334 O O . VAL A 1 300 ? -39.807 -8.211 41.839 1.00 93.25 300 VAL A O 1
ATOM 2337 N N . PRO A 1 301 ? -37.976 -9.509 41.901 1.00 93.06 301 PRO A N 1
ATOM 2338 C CA . PRO A 1 301 ? -38.127 -9.803 43.325 1.00 93.06 301 PRO A CA 1
ATOM 2339 C C . PRO A 1 301 ? -38.103 -8.544 44.197 1.00 93.06 301 PRO A C 1
ATOM 2341 O O . PRO A 1 301 ? -38.901 -8.431 45.121 1.00 93.06 301 PRO A O 1
ATOM 2344 N N . GLY A 1 302 ? -37.223 -7.586 43.887 1.00 92.19 302 GLY A N 1
ATOM 2345 C CA . GLY A 1 302 ? -37.091 -6.345 44.653 1.00 92.19 302 GLY A CA 1
ATOM 2346 C C . GLY A 1 302 ? -38.298 -5.424 44.485 1.00 92.19 302 GLY A C 1
ATOM 2347 O O . GLY A 1 302 ? -38.834 -4.923 45.473 1.00 92.19 302 GLY A O 1
ATOM 2348 N N . VAL A 1 303 ? -38.789 -5.267 43.251 1.00 94.62 303 VAL A N 1
ATOM 2349 C CA . VAL A 1 303 ? -39.997 -4.472 42.974 1.00 94.62 303 VAL A CA 1
ATOM 2350 C C . VAL A 1 303 ? -41.228 -5.098 43.631 1.00 94.62 303 VAL A C 1
ATOM 2352 O O . VAL A 1 303 ? -42.001 -4.388 44.270 1.00 94.62 303 VAL A O 1
ATOM 2355 N N . VAL A 1 304 ? -41.395 -6.421 43.528 1.00 95.94 304 VAL A N 1
ATOM 2356 C CA . VAL A 1 304 ? -42.516 -7.145 44.148 1.00 95.94 304 VAL A CA 1
ATOM 2357 C C . VAL A 1 304 ? -42.461 -7.037 45.669 1.00 95.94 304 VAL A C 1
ATOM 2359 O O . VAL A 1 304 ? -43.470 -6.704 46.284 1.00 95.94 304 VAL A O 1
ATOM 2362 N N . LEU A 1 305 ? -41.294 -7.256 46.280 1.00 95.50 305 LEU A N 1
ATOM 2363 C CA . LEU A 1 305 ? -41.125 -7.130 47.726 1.00 95.50 305 LEU A CA 1
ATOM 2364 C C . LEU A 1 305 ? -41.451 -5.711 48.205 1.00 95.50 305 LEU A C 1
ATOM 2366 O O . LEU A 1 305 ? -42.205 -5.544 49.160 1.00 95.50 305 LEU A O 1
ATOM 2370 N N . GLY A 1 306 ? -40.933 -4.690 47.520 1.00 94.94 306 GLY A N 1
ATOM 2371 C CA . GLY A 1 306 ? -41.199 -3.302 47.880 1.00 94.94 306 GLY A CA 1
ATOM 2372 C C . GLY A 1 306 ? -42.677 -2.921 47.744 1.00 94.94 306 GLY A C 1
ATOM 2373 O O . GLY A 1 306 ? -43.225 -2.280 48.640 1.00 94.94 306 GLY A O 1
ATOM 2374 N N . LEU A 1 307 ? -43.353 -3.380 46.683 1.00 96.06 307 LEU A N 1
ATOM 2375 C CA . LEU A 1 307 ? -44.800 -3.199 46.513 1.00 96.06 307 LEU A CA 1
ATOM 2376 C C . LEU A 1 307 ? -45.600 -3.899 47.617 1.00 96.06 307 LEU A C 1
ATOM 2378 O O . LEU A 1 307 ? -46.528 -3.303 48.163 1.00 96.06 307 LEU A O 1
ATOM 2382 N N . LEU A 1 308 ? -45.227 -5.130 47.982 1.00 95.31 308 LEU A N 1
ATOM 2383 C CA . LEU A 1 308 ? -45.866 -5.874 49.070 1.00 95.31 308 LEU A CA 1
ATOM 2384 C C . LEU A 1 308 ? -45.726 -5.149 50.415 1.00 95.31 308 LEU A C 1
ATOM 2386 O O . LEU A 1 308 ? -46.702 -5.069 51.157 1.00 95.31 308 LEU A O 1
ATOM 2390 N N . MET A 1 309 ? -44.558 -4.570 50.713 1.00 94.94 309 MET A N 1
ATOM 2391 C CA . MET A 1 309 ? -44.357 -3.784 51.940 1.00 94.94 309 MET A CA 1
ATOM 2392 C C . MET A 1 309 ? -45.228 -2.521 51.969 1.00 94.94 309 MET A C 1
ATOM 2394 O O . MET A 1 309 ? -45.835 -2.223 52.998 1.00 94.94 309 MET A O 1
ATOM 2398 N N . CYS A 1 310 ? -45.351 -1.810 50.842 1.00 94.19 310 CYS A N 1
ATOM 2399 C CA . CYS A 1 310 ? -46.238 -0.648 50.738 1.00 94.19 310 CYS A CA 1
ATOM 2400 C C . CYS A 1 310 ? -47.718 -1.032 50.916 1.00 94.19 310 CYS A C 1
ATOM 2402 O O . CYS A 1 310 ? -48.441 -0.354 51.643 1.00 94.19 310 CYS A O 1
ATOM 2404 N N . LEU A 1 311 ? -48.169 -2.134 50.305 1.00 93.81 311 LEU A N 1
ATOM 2405 C CA . LEU A 1 311 ? -49.541 -2.636 50.458 1.00 93.81 311 LEU A CA 1
ATOM 2406 C C . LEU A 1 311 ? -49.841 -3.074 51.897 1.00 93.81 311 LEU A C 1
ATOM 2408 O O . LEU A 1 311 ? -50.905 -2.753 52.426 1.00 93.81 311 LEU A O 1
ATOM 2412 N N . ALA A 1 312 ? -48.897 -3.761 52.546 1.00 92.00 312 ALA A N 1
ATOM 2413 C CA . ALA A 1 312 ? -49.027 -4.168 53.942 1.00 92.00 312 ALA A CA 1
ATOM 2414 C C . ALA A 1 312 ? -49.193 -2.958 54.874 1.00 92.00 312 ALA A C 1
ATOM 2416 O O . ALA A 1 312 ? -50.028 -2.988 55.776 1.00 92.00 312 ALA A O 1
ATOM 2417 N N . ALA A 1 313 ? -48.457 -1.871 54.627 1.00 92.94 313 ALA A N 1
ATOM 2418 C CA . ALA A 1 313 ? -48.611 -0.638 55.390 1.00 92.94 313 ALA A CA 1
ATOM 2419 C C . ALA A 1 313 ? -49.989 0.014 55.199 1.00 92.94 313 ALA A C 1
ATOM 2421 O O . ALA A 1 313 ? -50.606 0.427 56.177 1.00 92.94 313 ALA A O 1
ATOM 2422 N N . ILE A 1 314 ? -50.491 0.077 53.959 1.00 91.56 314 ILE A N 1
ATOM 2423 C CA . ILE A 1 314 ? -51.823 0.631 53.656 1.00 91.56 314 ILE A CA 1
ATOM 2424 C C . ILE A 1 314 ? -52.919 -0.164 54.380 1.00 91.56 314 ILE A C 1
ATOM 2426 O O . ILE A 1 314 ? -53.865 0.423 54.908 1.00 91.56 314 ILE A O 1
ATOM 2430 N N . HIS A 1 315 ? -52.778 -1.490 54.437 1.00 91.06 315 HIS A N 1
ATOM 2431 C CA . HIS A 1 315 ? -53.706 -2.357 55.157 1.00 91.06 315 HIS A CA 1
ATOM 2432 C C . HIS A 1 315 ? -53.675 -2.119 56.671 1.00 91.06 315 HIS A C 1
ATOM 2434 O O . HIS A 1 315 ? -54.729 -2.009 57.291 1.00 91.06 315 HIS A O 1
ATOM 2440 N N . LEU A 1 316 ? -52.481 -1.961 57.251 1.00 89.94 316 LEU A N 1
ATOM 2441 C CA . LEU A 1 316 ? -52.287 -1.662 58.675 1.00 89.94 316 LEU A CA 1
ATOM 2442 C C . LEU A 1 316 ? -52.950 -0.348 59.116 1.00 89.94 316 LEU A C 1
ATOM 2444 O O . LEU A 1 316 ? -53.420 -0.256 60.244 1.00 89.94 316 LEU A O 1
ATOM 2448 N N . VAL A 1 317 ? -53.024 0.647 58.228 1.00 89.94 317 VAL A N 1
ATOM 2449 C CA . VAL A 1 317 ? -53.708 1.931 58.485 1.00 89.94 317 VAL A CA 1
ATOM 2450 C C . VAL A 1 317 ? -55.242 1.798 58.401 1.00 89.94 317 VAL A C 1
ATOM 2452 O O . VAL A 1 317 ? -55.966 2.716 58.776 1.00 89.94 317 VAL A O 1
ATOM 2455 N N . GLY A 1 318 ? -55.768 0.663 57.926 1.00 87.00 318 GLY A N 1
ATOM 2456 C CA . GLY A 1 318 ? -57.210 0.430 57.787 1.00 87.00 318 GLY A CA 1
ATOM 2457 C C . GLY A 1 318 ? -57.845 1.113 56.571 1.00 87.00 318 GLY A C 1
ATOM 2458 O O . GLY A 1 318 ? -59.066 1.177 56.468 1.00 87.00 318 GLY A O 1
ATOM 2459 N N . LEU A 1 319 ? -57.034 1.616 55.632 1.00 81.88 319 LEU A N 1
ATOM 2460 C CA . LEU A 1 319 ? -57.514 2.245 54.393 1.00 81.88 319 LEU A CA 1
ATOM 2461 C C . LEU A 1 319 ? -58.034 1.226 53.371 1.00 81.88 319 LEU A C 1
ATOM 2463 O O . LEU A 1 319 ? -58.880 1.558 52.543 1.00 81.88 319 LEU A O 1
ATOM 2467 N N . VAL A 1 320 ? -57.510 -0.001 53.400 1.00 78.88 320 VAL A N 1
ATOM 2468 C CA . VAL A 1 320 ? -57.868 -1.081 52.471 1.00 78.88 320 VAL A CA 1
ATOM 2469 C C . VAL A 1 320 ? -57.989 -2.381 53.253 1.00 78.88 320 VAL A C 1
ATOM 2471 O O . VAL A 1 320 ? -57.046 -2.773 53.936 1.00 78.88 320 VAL A O 1
ATOM 2474 N N . ASP A 1 321 ? -59.118 -3.077 53.132 1.00 78.31 321 ASP A N 1
ATOM 2475 C CA . ASP A 1 321 ? -59.334 -4.370 53.784 1.00 78.31 321 ASP A CA 1
ATOM 2476 C C . ASP A 1 321 ? -58.945 -5.538 52.857 1.00 78.31 321 ASP A C 1
ATOM 2478 O O . ASP A 1 321 ? -59.738 -6.022 52.043 1.00 78.31 321 ASP A O 1
ATOM 2482 N N . LEU A 1 322 ? -57.686 -5.982 52.963 1.00 73.50 322 LEU A N 1
ATOM 2483 C CA . LEU A 1 322 ? -57.129 -7.084 52.168 1.00 73.50 322 LEU A CA 1
ATOM 2484 C C . LEU A 1 322 ? -57.731 -8.454 52.519 1.00 73.50 322 LEU A C 1
ATOM 2486 O O . LEU A 1 322 ? -57.604 -9.390 51.726 1.00 73.50 322 LEU A O 1
ATOM 2490 N N . THR A 1 323 ? -58.404 -8.592 53.666 1.00 77.06 323 THR A N 1
ATOM 2491 C CA . THR A 1 323 ? -58.995 -9.874 54.087 1.00 77.06 323 THR A CA 1
ATOM 2492 C C . THR A 1 323 ? -60.082 -10.342 53.115 1.00 77.06 323 THR A C 1
ATOM 2494 O O . THR A 1 323 ? -60.180 -11.532 52.806 1.00 77.06 323 THR A O 1
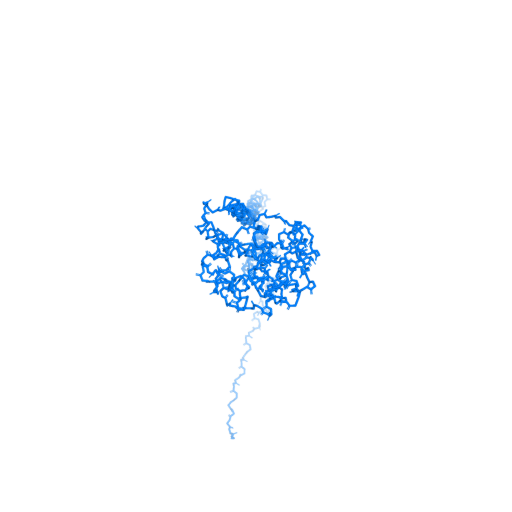ATOM 2497 N N . SER A 1 324 ? -60.819 -9.392 52.532 1.00 77.06 324 SER A N 1
ATOM 2498 C CA . SER A 1 324 ? -61.836 -9.643 51.506 1.00 77.06 324 SER A CA 1
ATOM 2499 C C . SER A 1 324 ? -61.260 -10.242 50.211 1.00 77.06 324 SER A C 1
ATOM 2501 O O . SER A 1 324 ? -61.857 -11.142 49.618 1.00 77.06 324 SER A O 1
ATOM 2503 N N . TRP A 1 325 ? -60.064 -9.809 49.800 1.00 71.50 325 TRP A N 1
ATOM 2504 C CA . TRP A 1 325 ? -59.391 -10.269 48.580 1.00 71.50 325 TRP A CA 1
ATOM 2505 C C . TRP A 1 325 ? -58.787 -11.668 48.719 1.00 71.50 325 TRP A C 1
ATOM 2507 O O . TRP A 1 325 ? -58.876 -12.479 47.795 1.00 71.50 325 TRP A O 1
ATOM 2517 N N . VAL A 1 326 ? -58.200 -11.984 49.879 1.00 73.50 326 VAL A N 1
ATOM 2518 C CA . VAL A 1 326 ? -57.629 -13.318 50.144 1.00 73.50 326 VAL A CA 1
ATOM 2519 C C . VAL A 1 326 ? -58.725 -14.387 50.135 1.00 73.50 326 VAL A C 1
ATOM 2521 O O . VAL A 1 326 ? -58.528 -15.467 49.574 1.00 73.50 326 VAL A O 1
ATOM 2524 N N . HIS A 1 327 ? -59.912 -14.066 50.661 1.00 78.06 327 HIS A N 1
ATOM 2525 C CA . HIS A 1 327 ? -61.070 -14.956 50.580 1.00 78.06 327 HIS A CA 1
ATOM 2526 C C . HIS A 1 327 ? -61.556 -15.197 49.141 1.00 78.06 327 HIS A C 1
ATOM 2528 O O . HIS A 1 327 ? -61.981 -16.309 48.831 1.00 78.06 327 HIS A O 1
ATOM 2534 N N . GLN A 1 328 ? -61.448 -14.211 48.245 1.00 73.94 328 GLN A N 1
ATOM 2535 C CA . GLN A 1 328 ? -61.802 -14.379 46.830 1.00 73.94 328 GLN A CA 1
ATOM 2536 C C . GLN A 1 328 ? -60.800 -15.246 46.053 1.00 73.94 328 GLN A C 1
ATOM 2538 O O . GLN A 1 328 ? -61.210 -16.061 45.228 1.00 73.94 328 GLN A O 1
ATOM 2543 N N . LEU A 1 329 ? -59.498 -15.121 46.325 1.00 73.69 329 LEU A N 1
ATOM 2544 C CA . LEU A 1 329 ? -58.459 -15.905 45.641 1.00 73.69 329 LEU A CA 1
ATOM 2545 C C . LEU A 1 329 ? -58.390 -17.362 46.128 1.00 73.69 329 LEU A C 1
ATOM 2547 O O . LEU A 1 329 ? -58.136 -18.258 45.326 1.00 73.69 329 LEU A O 1
ATOM 2551 N N . GLY A 1 330 ? -58.679 -17.622 47.408 1.00 66.50 330 GLY A N 1
ATOM 2552 C CA . GLY A 1 330 ? -58.749 -18.981 47.965 1.00 66.50 330 GLY A CA 1
ATOM 2553 C C . GLY A 1 330 ? -59.938 -19.820 47.470 1.00 66.50 330 GLY A C 1
ATOM 2554 O O . GLY A 1 330 ? -59.928 -21.038 47.631 1.00 66.50 330 GLY A O 1
ATOM 2555 N N . GLY A 1 331 ? -60.948 -19.197 46.848 1.00 62.31 331 GLY A N 1
ATOM 2556 C CA . GLY A 1 331 ? -62.110 -19.880 46.263 1.00 62.31 331 GLY A CA 1
ATOM 2557 C C . GLY A 1 331 ? -61.862 -20.515 44.887 1.00 62.31 331 GLY A C 1
ATOM 2558 O O . GLY A 1 331 ? -62.683 -21.305 44.424 1.00 62.31 331 GLY A O 1
ATOM 2559 N N . LEU A 1 332 ? -60.733 -20.217 44.235 1.00 57.19 332 LEU A N 1
ATOM 2560 C CA . LEU A 1 332 ? -60.321 -20.831 42.967 1.00 57.19 332 LEU A CA 1
ATOM 2561 C C . LEU A 1 332 ? -59.469 -22.081 43.240 1.00 57.19 332 LEU A C 1
ATOM 2563 O O . LEU A 1 332 ? -58.265 -22.111 42.991 1.00 57.19 332 LEU A O 1
ATOM 2567 N N . ALA A 1 333 ? -60.094 -23.125 43.786 1.00 54.00 333 ALA A N 1
ATOM 2568 C CA . ALA A 1 333 ? -59.476 -24.446 43.867 1.00 54.00 333 ALA A CA 1
ATOM 2569 C C . ALA A 1 333 ? -59.232 -25.013 42.447 1.00 54.00 333 ALA A C 1
ATOM 2571 O O . ALA A 1 333 ? -60.049 -24.784 41.551 1.00 54.00 333 ALA A O 1
ATOM 2572 N N . PRO A 1 334 ? -58.133 -25.757 42.214 1.00 54.72 334 PRO A N 1
ATOM 2573 C CA . PRO A 1 334 ? -57.806 -26.305 40.902 1.00 54.72 334 PRO A CA 1
ATOM 2574 C C . PRO A 1 334 ? -58.896 -27.280 40.447 1.00 54.72 334 PRO A C 1
ATOM 2576 O O . PRO A 1 334 ? -59.074 -28.355 41.021 1.00 54.72 334 PRO A O 1
ATOM 2579 N N . GLY A 1 335 ? -59.630 -26.880 39.408 1.00 60.62 335 GLY A N 1
ATOM 2580 C CA . GLY A 1 335 ? -60.606 -27.715 38.726 1.00 60.62 335 GLY A CA 1
ATOM 2581 C C . GLY A 1 335 ? -59.969 -29.033 38.293 1.00 60.62 335 GLY A C 1
ATOM 2582 O O . GLY A 1 335 ? -58.977 -29.053 37.568 1.00 60.62 335 GLY A O 1
ATOM 2583 N N . THR A 1 336 ? -60.557 -30.121 38.774 1.00 59.75 336 THR A N 1
ATOM 2584 C CA . THR A 1 336 ? -60.429 -31.501 38.300 1.00 59.75 336 THR A CA 1
ATOM 2585 C C . THR A 1 336 ? -60.057 -31.587 36.814 1.00 59.75 336 THR A C 1
ATOM 2587 O O . THR A 1 336 ? -60.860 -31.220 35.954 1.00 59.75 336 THR A O 1
ATOM 2590 N N . MET A 1 337 ? -58.854 -32.092 36.508 1.00 51.56 337 MET A N 1
ATOM 2591 C CA . MET A 1 337 ? -58.487 -32.478 35.142 1.00 51.56 337 MET A CA 1
ATOM 2592 C C . MET A 1 337 ? -59.478 -33.540 34.634 1.00 51.56 337 MET A C 1
ATOM 2594 O O . MET A 1 337 ? -59.699 -34.530 35.338 1.00 51.56 337 MET A O 1
ATOM 2598 N N . PRO A 1 338 ? -60.059 -33.378 33.433 1.00 59.25 338 PRO A N 1
ATOM 2599 C CA . PRO A 1 338 ? -60.865 -34.420 32.817 1.00 59.25 338 PRO A CA 1
ATOM 2600 C C . PRO A 1 338 ? -59.989 -35.638 32.501 1.00 59.25 338 PRO A C 1
ATOM 2602 O O . PRO A 1 338 ? -58.895 -35.526 31.945 1.00 59.25 338 PRO A O 1
ATOM 2605 N N . SER A 1 339 ? -60.481 -36.806 32.898 1.00 60.62 339 SER A N 1
ATOM 2606 C CA . SER A 1 339 ? -59.875 -38.113 32.674 1.00 60.62 339 SER A CA 1
ATOM 2607 C C . SER A 1 339 ? -59.731 -38.423 31.174 1.00 60.62 339 SER A C 1
ATOM 2609 O O . SER A 1 339 ? -60.651 -38.146 30.401 1.00 60.62 339 SER A O 1
ATOM 2611 N N . PRO A 1 340 ? -58.608 -39.024 30.734 1.00 60.53 340 PRO A N 1
ATOM 2612 C CA . PRO A 1 340 ? -58.432 -39.429 29.346 1.00 60.53 340 PRO A CA 1
ATOM 2613 C C . PRO A 1 340 ? -59.342 -40.623 29.037 1.00 60.53 340 PRO A C 1
ATOM 2615 O O . PRO A 1 340 ? -59.245 -41.684 29.655 1.00 60.53 340 PRO A O 1
ATOM 2618 N N . THR A 1 341 ? -60.242 -40.440 28.076 1.00 61.41 341 THR A N 1
ATOM 2619 C CA . THR A 1 341 ? -61.111 -41.484 27.538 1.00 61.41 341 THR A CA 1
ATOM 2620 C C . THR A 1 341 ? -60.293 -42.513 26.758 1.00 61.41 341 THR A C 1
ATOM 2622 O O . THR A 1 341 ? -59.618 -42.210 25.776 1.00 61.41 341 THR A O 1
ATOM 2625 N N . SER A 1 342 ? -60.377 -43.764 27.202 1.00 58.50 342 SER A N 1
ATOM 2626 C CA . SER A 1 342 ? -59.897 -44.946 26.494 1.00 58.50 342 SER A CA 1
ATOM 2627 C C . SER A 1 342 ? -60.757 -45.209 25.252 1.00 58.50 342 SER A C 1
ATOM 2629 O O . SER A 1 342 ? -61.891 -45.672 25.370 1.00 58.50 342 SER A O 1
ATOM 2631 N N . GLY A 1 343 ? -60.216 -44.926 24.068 1.00 58.38 343 GLY A N 1
ATOM 2632 C CA . GLY A 1 343 ? -60.772 -45.350 22.783 1.00 58.38 343 GLY A CA 1
ATOM 2633 C C . GLY A 1 343 ? -60.120 -46.649 22.309 1.00 58.38 343 GLY A C 1
ATOM 2634 O O . GLY A 1 343 ? -58.929 -46.675 22.016 1.00 58.38 343 GLY A O 1
ATOM 2635 N N . THR A 1 344 ? -60.909 -47.719 22.253 1.00 59.91 344 THR A N 1
ATOM 2636 C CA . THR A 1 344 ? -60.603 -49.007 21.613 1.00 59.91 344 THR A CA 1
ATOM 2637 C C . THR A 1 344 ? -61.384 -49.107 20.302 1.00 59.91 344 THR A C 1
ATOM 2639 O O . THR A 1 344 ? -62.567 -48.780 20.282 1.00 59.91 344 THR A O 1
ATOM 2642 N N . GLY A 1 345 ? -60.745 -49.631 19.249 1.00 56.75 345 GLY A N 1
ATOM 2643 C CA . GLY A 1 345 ? -61.418 -50.278 18.114 1.00 56.75 345 GLY A CA 1
ATOM 2644 C C . GLY A 1 345 ? -61.174 -49.643 16.742 1.00 56.75 345 GLY A C 1
ATOM 2645 O O . GLY A 1 345 ? -61.636 -48.532 16.494 1.00 56.75 345 GLY A O 1
ATOM 2646 N N . GLY A 1 346 ? -60.523 -50.399 15.846 1.00 51.22 346 GLY A N 1
ATOM 2647 C CA . GLY A 1 346 ? -60.448 -50.136 14.404 1.00 51.22 346 GLY A CA 1
ATOM 2648 C C . GLY A 1 346 ? -59.114 -50.502 13.789 1.00 51.22 346 GLY A C 1
ATOM 2649 O O . GLY A 1 346 ? -58.383 -49.545 13.465 1.00 51.22 346 GLY A O 1
#

Secondary structure (DSSP, 8-state):
---PPPPTTSTTHHHHIIIIIHHHS-HHHHHHHHH-TTS-HHHHHHHHHHHHHHHHHTT-HHHHHHHHHHHHHHHTTSTTHHHHHHHHHHTTS--HHHHHHHHHHHHHHHHH-TT-HHHHHHHHHHHHHHHHH-GGG--HHHHHHHHHHHHHHHHH-SS--HHHHHHHHHHHHHTT-HHHHHHHHHHHHHT--TTSTTHHHHHHHHHHHHHHHHHHHHHHHHHHHHHHHHHHHHHHHHHHHHHHHHHHHHHHHHHHHHHHHHHS-HHHHHHHHHHHHHHHHHHHHHHHHHTT-S-GGGTHHHHHHHHHHHHHHHHHTTSS-THHHHHHHTT-----PPPPP-----

pLDDT: mean 90.64, std 10.01, range [49.25, 98.75]

Sequence (346 aa):
MTTTIPSWTSATFAEDVREHLARNLTQDQLRAILADESRPADERFTCLYTLLQDMHREEREAEYRGLVTRYEPEFGSNPYYGTFRAIAAIGDGTSVTRLRQALRHSRQAIKSLGDRPGVWHQYAALYADLGDLAPDLVTPAELGFALDAVDTALRTSTRDNPNFHFTRARLLHLGGRIREALTEVQVAIHYQEARTPGGVRRLARYEALRARLLIDRQGSDLLAQMAQTKAAVDTARGDQVQLLGVLAAVIALITTAVTVATRIDVSDGVPLILVATGSITIAFSCLMWAGGVRSVWRLVPGVVLGLLMCLAAIHLVGLVDLTSWVHQLGGLAPGTMPSPTSGTGG

Foldseek 3Di:
DPQDQDFPPDLCNVVCLVPRVLVPDDLVRLVVQLPPPVDDPRNNVSSLVSNLVVCVLVVVLVVLLVSLVVCCVPCVPPLCNLQSQLSNQCRVLQDLVSLVRSLVSLVSSCVVSVLHLVSLLSNLQSLLSNCVNPLVPDDPVSLVSSLVSLVSSVVNDPDQALSSLQSNLSSCVSVVVLVSSLVSLVSSLVPQDCPDVCSVVSNVVSVVSNVVSVVVVVVVVVVVVVVVVVVVVVLVVLVVVLVVLVVVLVVQLVVQVVCLVPPHDPLLSQLSNLLSQLVSLLSNLVSVVVSCPPDNVVSVVSNVSSVVSNVVSCVSVVVDPCVVVVVVVVVCDPPDDDDDDDDDDD

Organism: NCBI:txid2910976

InterPro domains:
  IPR011990 Tetratricopeptide-like helical domain superfamily [G3DSA:1.25.40.10] (16-197)
  IPR011990 Tetratricopeptide-like helical domain superfamily [SSF48452] (98-192)

Radius of gyration: 41.95 Å; chains: 1; bounding box: 96×64×111 Å